Protein AF-A0A430Q9W1-F1 (afdb_monomer)

Radius of gyration: 36.12 Å; Cα contacts (8 Å, |Δi|>4): 38; chains: 1; bounding box: 65×39×120 Å

Solvent-accessible surface area (backbone atoms only — not comparable to full-atom values): 12000 Å² total; per-residue (Å²): 127,68,66,69,58,54,53,60,60,56,73,76,51,76,49,74,66,54,52,52,50,52,50,49,53,51,47,56,70,68,53,70,82,87,83,67,87,88,60,50,78,67,53,50,52,52,50,52,49,54,52,48,58,49,49,56,49,52,52,52,52,50,51,56,50,49,54,51,51,52,51,52,52,48,55,51,50,51,52,53,50,52,51,51,53,52,52,56,73,75,43,91,62,78,83,67,92,62,80,57,74,61,63,50,68,72,64,83,50,81,72,82,78,74,88,67,60,90,64,74,80,54,78,76,87,63,52,74,73,66,55,49,48,69,75,51,54,97,83,52,73,90,71,78,79,75,77,75,66,64,62,44,76,45,81,51,99,93,45,80,43,79,62,55,72,55,74,86,79,81,81,81,82,78,82,78,83,80,81,83,76,87,80,133

pLDDT: mean 72.4, std 17.3, range [33.66, 97.06]

Secondary structure (DSSP, 8-state):
--HHHHHHHHSSS--HHHHHHHHHHHHHHHS-----TT--HHHHHHHHHHHHHHHHHHHHHHHHHHHHHHHHHHHHHHHHHHHHHHHHHH----------TTHHHHS-SPPPP--S-TTTTS---S-HHHHHHHTSSTT------PPPPSEEEEEETTEEEEEEE-------PPPPPPPPPPP-

Structure (mmCIF, N/CA/C/O backbone):
data_AF-A0A430Q9W1-F1
#
_entry.id   AF-A0A430Q9W1-F1
#
loop_
_atom_site.group_PDB
_atom_site.id
_atom_site.type_symbol
_atom_site.label_atom_id
_atom_site.label_alt_id
_atom_site.label_comp_id
_atom_site.label_asym_id
_atom_site.label_entity_id
_atom_site.label_seq_id
_atom_site.pdbx_PDB_ins_code
_atom_site.Cartn_x
_atom_site.Cartn_y
_atom_site.Cartn_z
_atom_site.occupancy
_atom_site.B_iso_or_equiv
_atom_site.auth_seq_id
_atom_site.auth_comp_id
_atom_site.auth_asym_id
_atom_site.auth_atom_id
_atom_site.pdbx_PDB_model_num
ATOM 1 N N . ALA A 1 1 ? 31.257 -24.269 -5.260 1.00 48.56 1 ALA A N 1
ATOM 2 C CA . ALA A 1 1 ? 31.151 -22.846 -5.663 1.00 48.56 1 ALA A CA 1
ATOM 3 C C . ALA A 1 1 ? 29.761 -22.463 -6.185 1.00 48.56 1 ALA A C 1
ATOM 5 O O . ALA A 1 1 ? 29.507 -21.277 -6.320 1.00 48.56 1 ALA A O 1
ATOM 6 N N . GLN A 1 2 ? 28.869 -23.423 -6.470 1.00 43.56 2 GLN A N 1
ATOM 7 C CA . GLN A 1 2 ? 27.487 -23.137 -6.884 1.00 43.56 2 GLN A CA 1
ATOM 8 C C . GLN A 1 2 ? 26.527 -22.976 -5.686 1.00 43.56 2 GLN A C 1
ATOM 10 O O . GLN A 1 2 ? 25.627 -22.152 -5.756 1.00 43.56 2 GLN A O 1
ATOM 15 N N . GLU A 1 3 ? 26.787 -23.640 -4.552 1.00 45.97 3 GLU A N 1
ATOM 16 C CA . GLU A 1 3 ? 25.955 -23.537 -3.332 1.00 45.97 3 GLU A CA 1
ATOM 17 C C . GLU A 1 3 ? 25.957 -22.127 -2.704 1.00 45.97 3 GLU A C 1
ATOM 19 O O . GLU A 1 3 ? 24.922 -21.631 -2.280 1.00 45.97 3 GLU A O 1
ATOM 24 N N . THR A 1 4 ? 27.079 -21.403 -2.760 1.00 46.91 4 THR A N 1
ATOM 25 C CA . THR A 1 4 ? 27.198 -20.052 -2.174 1.00 46.91 4 THR A CA 1
ATOM 26 C C . THR A 1 4 ? 26.451 -18.958 -2.945 1.00 46.91 4 THR A C 1
ATOM 28 O O . THR A 1 4 ? 26.306 -17.842 -2.452 1.00 46.91 4 THR A O 1
ATOM 31 N N . GLU A 1 5 ? 26.047 -19.224 -4.192 1.00 50.19 5 GLU A N 1
ATOM 32 C CA . GLU A 1 5 ? 25.337 -18.255 -5.039 1.00 50.19 5 GLU A CA 1
ATOM 33 C C . GLU A 1 5 ? 23.810 -18.429 -4.962 1.00 50.19 5 GLU A C 1
ATOM 35 O O . GLU A 1 5 ? 23.075 -17.454 -5.135 1.00 50.19 5 GLU A O 1
ATOM 40 N N . GLU A 1 6 ? 23.338 -19.644 -4.657 1.00 49.53 6 GLU A N 1
ATOM 41 C CA . GLU A 1 6 ? 21.932 -19.927 -4.345 1.00 49.53 6 GLU A CA 1
ATOM 42 C C . GLU A 1 6 ? 21.565 -19.431 -2.940 1.00 49.53 6 GLU A C 1
ATOM 44 O O . GLU A 1 6 ? 20.592 -18.688 -2.813 1.00 49.53 6 GLU A O 1
ATOM 49 N N . GLU A 1 7 ? 22.410 -19.669 -1.928 1.00 48.00 7 GLU A N 1
ATOM 50 C CA . GLU A 1 7 ? 22.219 -19.119 -0.572 1.00 48.00 7 GLU A CA 1
ATOM 51 C C . GLU A 1 7 ? 22.129 -17.581 -0.582 1.00 48.00 7 GLU A C 1
ATOM 53 O O . GLU A 1 7 ? 21.271 -16.983 0.066 1.00 48.00 7 GLU A O 1
ATOM 58 N N . LYS A 1 8 ? 22.933 -16.914 -1.422 1.00 47.78 8 LYS A N 1
ATOM 59 C CA . LYS A 1 8 ? 22.911 -15.447 -1.566 1.00 47.78 8 LYS A CA 1
ATOM 60 C C . LYS A 1 8 ? 21.649 -14.891 -2.228 1.00 47.78 8 LYS A C 1
ATOM 62 O O . LYS A 1 8 ? 21.356 -13.705 -2.074 1.00 47.78 8 LYS A O 1
ATOM 67 N N . LYS A 1 9 ? 20.926 -15.702 -3.008 1.00 48.84 9 LYS A N 1
ATOM 68 C CA . LYS A 1 9 ? 19.632 -15.314 -3.595 1.00 48.84 9 LYS A CA 1
ATOM 69 C C . LYS A 1 9 ? 18.483 -15.543 -2.619 1.00 48.84 9 LYS A C 1
ATOM 71 O O . LYS A 1 9 ? 17.517 -14.786 -2.664 1.00 48.84 9 LYS A O 1
ATOM 76 N N . GLU A 1 10 ? 18.605 -16.524 -1.733 1.00 47.75 10 GLU A N 1
ATOM 77 C CA . GLU A 1 10 ? 17.609 -16.809 -0.697 1.00 47.75 10 GLU A CA 1
ATOM 78 C C . GLU A 1 10 ? 17.694 -15.840 0.496 1.00 47.75 10 GLU A C 1
ATOM 80 O O . GLU A 1 10 ? 16.663 -15.493 1.070 1.00 47.75 10 GLU A O 1
ATOM 85 N N . GLU A 1 11 ? 18.877 -15.301 0.813 1.00 47.50 11 GLU A N 1
ATOM 86 C CA . GLU A 1 11 ? 19.069 -14.356 1.931 1.00 47.50 11 GLU A CA 1
ATOM 87 C C . GLU A 1 11 ? 18.372 -12.988 1.764 1.00 47.50 11 GLU A C 1
ATOM 89 O O . GLU A 1 11 ? 18.130 -12.296 2.755 1.00 47.50 11 GLU A O 1
ATOM 94 N N . VAL A 1 12 ? 18.037 -12.557 0.541 1.00 56.03 12 VAL A N 1
ATOM 95 C CA . VAL A 1 12 ? 17.602 -11.162 0.287 1.00 56.03 12 VAL A CA 1
ATOM 96 C C . VAL A 1 12 ? 16.083 -11.010 0.155 1.00 56.03 12 VAL A C 1
ATOM 98 O O . VAL A 1 12 ? 15.546 -9.910 0.297 1.00 56.03 12 VAL A O 1
ATOM 101 N N . THR A 1 13 ? 15.347 -12.100 -0.041 1.00 57.22 13 THR A N 1
ATOM 102 C CA . THR A 1 13 ? 13.885 -12.063 -0.112 1.00 57.22 13 THR A CA 1
ATOM 103 C C . THR A 1 13 ? 13.315 -13.013 0.916 1.00 57.22 13 THR A C 1
ATOM 105 O O . THR A 1 13 ? 13.146 -14.198 0.634 1.00 57.22 13 THR A O 1
ATOM 108 N N . LYS A 1 14 ? 12.981 -12.484 2.101 1.00 66.44 14 LYS A N 1
ATOM 109 C CA . LYS A 1 14 ? 12.111 -13.189 3.049 1.00 66.44 14 LYS A CA 1
ATOM 110 C C . LYS A 1 14 ? 10.960 -13.813 2.265 1.00 66.44 14 LYS A C 1
ATOM 112 O O . LYS A 1 14 ? 10.298 -13.114 1.488 1.00 66.44 14 LYS A O 1
ATOM 117 N N . SER A 1 15 ? 10.756 -15.119 2.426 1.00 78.81 15 SER A N 1
ATOM 118 C CA . SER A 1 15 ? 9.691 -15.826 1.714 1.00 78.81 15 SER A CA 1
ATOM 119 C C . SER A 1 15 ? 8.354 -15.134 1.987 1.00 78.81 15 SER A C 1
ATOM 121 O O . SER A 1 15 ? 8.137 -14.585 3.070 1.00 78.81 15 SER A O 1
ATOM 123 N N . LYS A 1 16 ? 7.434 -15.159 1.018 1.00 79.00 16 LYS A N 1
ATOM 124 C CA . LYS A 1 16 ? 6.094 -14.567 1.170 1.00 79.00 16 LYS A CA 1
ATOM 125 C C . LYS A 1 16 ? 5.414 -15.040 2.462 1.00 79.00 16 LYS A C 1
ATOM 127 O O . LYS A 1 16 ? 4.781 -14.248 3.152 1.00 79.00 16 LYS A O 1
ATOM 132 N N . GLU A 1 17 ? 5.611 -16.306 2.811 1.00 81.25 17 GLU A N 1
ATOM 133 C CA . GLU A 1 17 ? 5.087 -16.908 4.035 1.00 81.25 17 GLU A CA 1
ATOM 134 C C . GLU A 1 17 ? 5.731 -16.330 5.306 1.00 81.25 17 GLU A C 1
ATOM 136 O O . GLU A 1 17 ? 5.035 -16.055 6.279 1.00 81.25 17 GLU A O 1
ATOM 141 N N . GLN A 1 18 ? 7.037 -16.045 5.280 1.00 84.69 18 GLN A N 1
ATOM 142 C CA . GLN A 1 18 ? 7.741 -15.398 6.392 1.00 84.69 18 GLN A CA 1
ATOM 143 C C . GLN A 1 18 ? 7.265 -13.954 6.587 1.00 84.69 18 GLN A C 1
ATOM 145 O O . GLN A 1 18 ? 7.025 -13.538 7.716 1.00 84.69 18 GLN A O 1
ATOM 150 N N . LEU A 1 19 ? 7.054 -13.201 5.501 1.00 84.06 19 LEU A N 1
ATOM 151 C CA . LEU A 1 19 ? 6.511 -11.838 5.572 1.00 84.06 19 LEU A CA 1
ATOM 152 C C . LEU A 1 19 ? 5.075 -11.813 6.113 1.00 84.06 19 LEU A C 1
ATOM 154 O O . LEU A 1 19 ? 4.721 -10.931 6.896 1.00 84.06 19 LEU A O 1
ATOM 158 N N . GLU A 1 20 ? 4.236 -12.773 5.718 1.00 85.50 20 GLU A N 1
ATOM 159 C CA . GLU A 1 20 ? 2.878 -12.904 6.255 1.00 85.50 20 GLU A CA 1
ATOM 160 C C . GLU A 1 20 ? 2.882 -13.305 7.735 1.00 85.50 20 GLU A C 1
ATOM 162 O O . GLU A 1 20 ? 2.090 -12.763 8.510 1.00 85.50 20 GLU A O 1
ATOM 167 N N . ALA A 1 21 ? 3.787 -14.198 8.144 1.00 86.81 21 ALA A N 1
ATOM 168 C CA . ALA A 1 21 ? 3.961 -14.583 9.541 1.00 86.81 21 ALA A CA 1
ATOM 169 C C . ALA A 1 21 ? 4.444 -13.405 10.402 1.00 86.81 21 ALA A C 1
ATOM 171 O O . ALA A 1 21 ? 3.847 -13.125 11.441 1.00 86.81 21 ALA A O 1
ATOM 172 N N . GLU A 1 22 ? 5.448 -12.652 9.943 1.00 87.50 22 GLU A N 1
ATOM 173 C CA . GLU A 1 22 ? 5.916 -11.430 10.608 1.00 87.50 22 GLU A CA 1
ATOM 174 C C . GLU A 1 22 ? 4.792 -10.393 10.720 1.00 87.50 22 GLU A C 1
ATOM 176 O O . GLU A 1 22 ? 4.577 -9.820 11.788 1.00 87.50 22 GLU A O 1
ATOM 181 N N . LYS A 1 23 ? 4.013 -10.190 9.648 1.00 90.12 23 LYS A N 1
ATOM 182 C CA . LYS A 1 23 ? 2.855 -9.287 9.670 1.00 90.12 23 LYS A CA 1
ATOM 183 C C . LYS A 1 23 ? 1.821 -9.725 10.706 1.00 90.12 23 LYS A C 1
ATOM 185 O O . LYS A 1 23 ? 1.321 -8.877 11.441 1.00 90.12 23 LYS A 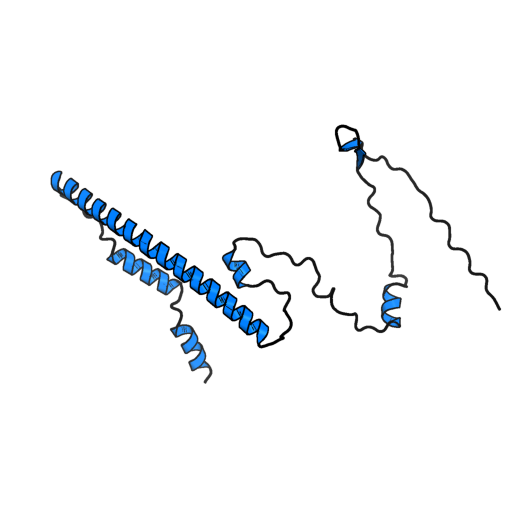O 1
ATOM 190 N N . ARG A 1 24 ? 1.488 -11.019 10.775 1.00 89.44 24 ARG A N 1
ATOM 191 C CA . ARG A 1 24 ? 0.542 -11.553 11.770 1.00 89.44 24 ARG A CA 1
ATOM 192 C C . ARG A 1 24 ? 1.056 -11.349 13.192 1.00 89.44 24 ARG A C 1
ATOM 194 O O . ARG A 1 24 ? 0.306 -10.830 14.008 1.00 89.44 24 ARG A O 1
ATOM 201 N N . ALA A 1 25 ? 2.329 -11.644 13.451 1.00 90.56 25 ALA A N 1
ATOM 202 C CA . ALA A 1 25 ? 2.944 -11.440 14.761 1.00 90.56 25 ALA A CA 1
ATOM 203 C C . ALA A 1 25 ? 2.933 -9.960 15.192 1.00 90.56 25 ALA A C 1
ATOM 205 O O . ALA A 1 25 ? 2.579 -9.641 16.324 1.00 90.56 25 ALA A O 1
ATOM 206 N N . ILE A 1 26 ? 3.247 -9.034 14.278 1.00 90.12 26 ILE A N 1
ATOM 207 C CA . ILE A 1 26 ? 3.202 -7.588 14.558 1.00 90.12 26 ILE A CA 1
ATOM 208 C C . ILE A 1 26 ? 1.768 -7.123 14.837 1.00 90.12 26 ILE A C 1
ATOM 210 O O . ILE A 1 26 ? 1.544 -6.298 15.725 1.00 90.12 26 ILE A O 1
ATOM 214 N N . LEU A 1 27 ? 0.792 -7.623 14.075 1.00 89.81 27 LEU A N 1
ATOM 215 C CA . LEU A 1 27 ? -0.616 -7.290 14.286 1.00 89.81 27 LEU A CA 1
ATOM 216 C C . LEU A 1 27 ? -1.117 -7.819 15.626 1.00 89.81 27 LEU A C 1
ATOM 218 O O . LEU A 1 27 ? -1.784 -7.080 16.336 1.00 89.81 27 LEU A O 1
ATOM 222 N N . GLU A 1 28 ? -0.757 -9.041 15.999 1.00 89.62 28 GLU A N 1
ATOM 223 C CA . GLU A 1 28 ? -1.109 -9.627 17.293 1.00 89.62 28 GLU A CA 1
ATOM 224 C C . GLU A 1 28 ? -0.474 -8.858 18.460 1.00 89.62 28 GLU A C 1
ATOM 226 O O . GLU A 1 28 ? -1.131 -8.600 19.465 1.00 89.62 28 GLU A O 1
ATOM 231 N N . GLN A 1 29 ? 0.766 -8.385 18.301 1.00 88.44 29 GLN A N 1
ATOM 232 C CA . GLN A 1 29 ? 1.414 -7.526 19.294 1.00 88.44 29 GLN A CA 1
ATOM 233 C C . GLN A 1 29 ? 0.729 -6.154 19.424 1.00 88.44 29 GLN A C 1
ATOM 235 O O . GLN A 1 29 ? 0.659 -5.596 20.519 1.00 88.44 29 GLN A O 1
ATOM 240 N N . ARG A 1 30 ? 0.259 -5.574 18.312 1.00 87.81 30 ARG A N 1
ATOM 241 C CA . ARG A 1 30 ? -0.378 -4.246 18.300 1.00 87.81 30 ARG A CA 1
ATOM 242 C C . ARG A 1 30 ? -1.848 -4.279 18.713 1.00 87.81 30 ARG A C 1
ATOM 244 O O . ARG A 1 30 ? -2.322 -3.327 19.329 1.00 87.81 30 ARG A O 1
ATOM 251 N N . ILE A 1 31 ? -2.572 -5.333 18.354 1.00 87.12 31 ILE A N 1
ATOM 252 C CA . ILE A 1 31 ? -3.995 -5.497 18.648 1.00 87.12 31 ILE A CA 1
ATOM 253 C C . ILE A 1 31 ? -4.106 -6.210 19.989 1.00 87.12 31 ILE A C 1
ATOM 255 O O . ILE A 1 31 ? -4.137 -7.435 20.072 1.00 87.12 31 ILE A O 1
ATOM 259 N N . GLN A 1 32 ? -4.173 -5.425 21.060 1.00 83.00 32 GLN A N 1
ATOM 260 C CA . GLN A 1 32 ? -4.377 -5.988 22.384 1.00 83.00 32 GLN A CA 1
ATOM 261 C C . GLN A 1 32 ? -5.772 -6.642 22.468 1.00 83.00 32 GLN A C 1
ATOM 263 O O . GLN A 1 32 ? -6.764 -5.996 22.112 1.00 83.00 32 GLN A O 1
ATOM 268 N N . PRO A 1 33 ? -5.885 -7.896 22.949 1.00 86.12 33 PRO A N 1
ATOM 269 C CA . PRO A 1 33 ? -7.175 -8.561 23.090 1.00 86.12 33 PRO A CA 1
ATOM 270 C C . PRO A 1 33 ? -8.066 -7.794 24.071 1.00 86.12 33 PRO A C 1
ATOM 272 O O . PRO A 1 33 ? -7.646 -7.406 25.166 1.00 86.12 33 PRO A O 1
ATOM 275 N N . LEU A 1 34 ? -9.314 -7.563 23.668 1.00 85.06 34 LEU A N 1
ATOM 276 C CA . LEU A 1 34 ? -10.253 -6.750 24.428 1.00 85.06 34 LEU A CA 1
ATOM 277 C C . LEU A 1 34 ? -10.855 -7.558 25.589 1.00 85.06 34 LEU A C 1
ATOM 279 O O . LEU A 1 34 ? -11.725 -8.400 25.383 1.00 85.06 34 LEU A O 1
ATOM 283 N N . ASN A 1 35 ? -10.430 -7.264 26.818 1.00 83.06 35 ASN A N 1
ATOM 284 C CA . ASN A 1 35 ? -11.014 -7.835 28.034 1.00 83.06 35 ASN A CA 1
ATOM 285 C C . ASN A 1 35 ? -11.991 -6.842 28.678 1.00 83.06 35 ASN A C 1
ATOM 287 O O . ASN A 1 35 ? -11.569 -5.821 29.214 1.00 83.06 35 ASN A O 1
ATOM 291 N N . ILE A 1 36 ? -13.290 -7.153 28.634 1.00 86.44 36 ILE A N 1
ATOM 292 C CA . ILE A 1 36 ? -14.379 -6.330 29.206 1.00 86.44 36 ILE A CA 1
ATOM 293 C C . ILE A 1 36 ? -15.055 -6.962 30.432 1.00 86.44 36 ILE A C 1
ATOM 295 O O . ILE A 1 36 ? -16.010 -6.402 30.972 1.00 86.44 36 ILE A O 1
ATOM 299 N N . SER A 1 37 ? -14.607 -8.140 30.876 1.00 86.44 37 SER A N 1
ATOM 300 C CA . SER A 1 37 ? -15.243 -8.846 31.993 1.00 86.44 37 SER A CA 1
ATOM 301 C C . SER A 1 37 ? -15.096 -8.053 33.295 1.00 86.44 37 SER A C 1
ATOM 303 O O . SER A 1 37 ? -13.978 -7.793 33.736 1.00 86.44 37 SER A O 1
ATOM 305 N N . GLY A 1 38 ? -16.220 -7.697 33.919 1.00 86.00 38 GLY A N 1
ATOM 306 C CA . GLY A 1 38 ? -16.247 -6.981 35.200 1.00 86.00 38 GLY A CA 1
ATOM 307 C C . GLY A 1 38 ? -16.141 -5.455 35.101 1.00 86.00 38 GLY A C 1
ATOM 308 O O . GLY A 1 38 ? -15.938 -4.808 36.124 1.00 86.00 38 GLY A O 1
ATOM 309 N N . PHE A 1 39 ? -16.270 -4.869 33.904 1.00 91.50 39 PHE A N 1
ATOM 310 C CA . PHE A 1 39 ? -16.229 -3.412 33.747 1.00 91.50 39 PHE A CA 1
ATOM 311 C C . PHE A 1 39 ? -17.538 -2.759 34.208 1.00 91.50 39 PHE A C 1
ATOM 313 O O . PHE A 1 39 ? -18.630 -3.177 33.824 1.00 91.50 39 PHE A O 1
ATOM 320 N N . ASN A 1 40 ? -17.422 -1.670 34.968 1.00 91.94 40 ASN A N 1
ATOM 321 C CA . ASN A 1 40 ? -18.550 -0.799 35.309 1.00 91.94 40 ASN A CA 1
ATOM 322 C C . ASN A 1 40 ? -18.897 0.149 34.144 1.00 91.94 40 ASN A C 1
ATOM 324 O O . ASN A 1 40 ? -18.062 0.418 33.279 1.00 91.94 40 ASN A O 1
ATOM 328 N N . ALA A 1 41 ? -20.110 0.718 34.133 1.00 92.38 41 ALA A N 1
ATOM 329 C CA . ALA A 1 41 ? -20.605 1.556 33.030 1.00 92.38 41 ALA A CA 1
ATOM 330 C C . ALA A 1 41 ? -19.666 2.723 32.652 1.00 92.38 41 ALA A C 1
ATOM 332 O O . ALA A 1 41 ? -19.480 3.013 31.470 1.00 92.38 41 ALA A O 1
ATOM 333 N N . ASP A 1 42 ? -19.029 3.366 33.632 1.00 93.62 42 ASP A N 1
ATOM 334 C CA . ASP A 1 42 ? -18.082 4.458 33.372 1.00 93.62 42 ASP A CA 1
ATOM 335 C C . ASP A 1 42 ? -16.735 3.958 32.829 1.00 93.62 42 ASP A C 1
ATOM 337 O O . ASP A 1 42 ? -16.128 4.605 31.976 1.00 93.62 42 ASP A O 1
ATOM 341 N N . GLN A 1 43 ? -16.295 2.765 33.241 1.00 91.56 43 GLN A N 1
ATOM 342 C CA . GLN A 1 43 ? -15.089 2.126 32.704 1.00 91.56 43 GLN A CA 1
ATOM 343 C C . GLN A 1 43 ? -15.287 1.714 31.241 1.00 91.56 43 GLN A C 1
ATOM 345 O O . GLN A 1 43 ? -14.396 1.927 30.421 1.00 91.56 43 GLN A O 1
ATOM 350 N N . LEU A 1 44 ? -16.476 1.210 30.890 1.00 92.31 44 LEU A N 1
ATOM 351 C CA . LEU A 1 44 ? -16.861 0.930 29.503 1.00 92.31 44 LEU A CA 1
ATOM 352 C C . LEU A 1 44 ? -16.825 2.195 28.634 1.00 92.31 44 LEU A C 1
ATOM 354 O O . LEU A 1 44 ? -16.254 2.173 27.545 1.00 92.31 44 LEU A O 1
ATOM 358 N N . LYS A 1 45 ? -17.365 3.318 29.126 1.00 94.44 45 LYS A N 1
ATOM 359 C CA . LYS A 1 45 ? -17.318 4.605 28.407 1.00 94.44 45 LYS A CA 1
ATOM 360 C C . LYS A 1 45 ? -15.889 5.107 28.211 1.00 94.44 45 LYS A C 1
ATOM 362 O O . LYS A 1 45 ? -15.560 5.587 27.129 1.00 94.44 45 LYS A O 1
ATOM 367 N N . ASN A 1 46 ? -15.042 4.993 29.231 1.00 94.06 46 ASN A N 1
ATOM 368 C CA . ASN A 1 46 ? -13.642 5.402 29.130 1.0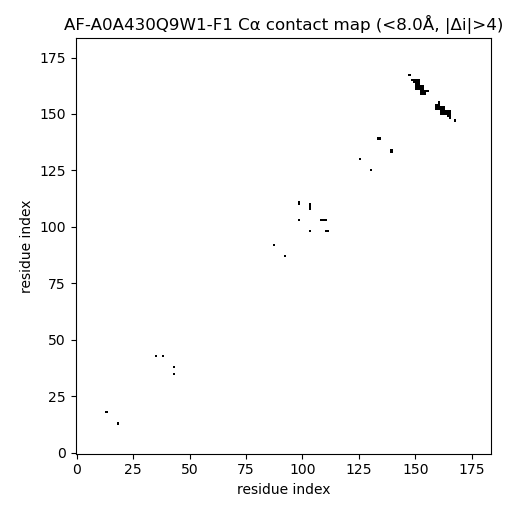0 94.06 46 ASN A CA 1
ATOM 369 C C . ASN A 1 46 ? -12.870 4.518 28.144 1.00 94.06 46 ASN A C 1
ATOM 371 O O . ASN A 1 46 ? -12.132 5.047 27.316 1.00 94.06 46 ASN A O 1
ATOM 375 N N . LYS A 1 47 ? -13.100 3.197 28.158 1.00 91.69 47 LYS A N 1
ATOM 376 C CA . LYS A 1 47 ? -12.449 2.286 27.210 1.00 91.69 47 LYS A CA 1
ATOM 377 C C . LYS A 1 47 ? -12.901 2.526 25.770 1.00 91.69 47 LYS A C 1
ATOM 379 O O . LYS A 1 47 ? -12.079 2.490 24.862 1.00 91.69 47 LYS A O 1
ATOM 384 N N . ALA A 1 48 ? -14.182 2.826 25.559 1.00 93.31 48 ALA A N 1
ATOM 385 C CA . ALA A 1 48 ? -14.700 3.190 24.243 1.00 93.31 48 ALA A CA 1
ATOM 386 C C . ALA A 1 48 ? -14.043 4.467 23.692 1.00 93.31 48 ALA A C 1
ATOM 388 O O . ALA A 1 48 ? -13.668 4.498 22.523 1.00 93.31 48 ALA A O 1
ATOM 389 N N . LYS A 1 49 ? -13.851 5.493 24.535 1.00 95.69 49 LYS A N 1
ATOM 390 C CA . LYS A 1 49 ? -13.137 6.721 24.148 1.00 95.69 49 LYS A CA 1
ATOM 391 C C . LYS A 1 49 ? -11.678 6.444 23.786 1.00 95.69 49 LYS A C 1
ATOM 393 O O . LYS A 1 49 ? -11.229 6.875 22.736 1.00 95.69 49 LYS A O 1
ATOM 398 N N . GLU A 1 50 ? -10.974 5.659 24.600 1.00 93.12 50 GLU A N 1
ATOM 399 C CA . GLU A 1 50 ? -9.580 5.282 24.332 1.00 93.12 50 GLU A CA 1
ATOM 400 C C . GLU A 1 50 ? -9.425 4.551 22.987 1.00 93.12 50 GLU A C 1
ATOM 402 O O . GLU A 1 50 ? -8.527 4.863 22.205 1.00 93.12 50 GLU A O 1
ATOM 407 N N . LEU A 1 51 ? -10.317 3.595 22.697 1.00 92.62 51 LEU A N 1
ATOM 408 C CA . LEU A 1 51 ? -10.321 2.876 21.421 1.00 92.62 51 LEU A CA 1
ATOM 409 C C . LEU A 1 51 ? -10.636 3.806 20.248 1.00 92.62 51 LEU A C 1
ATOM 411 O O . LEU A 1 51 ? -10.006 3.694 19.200 1.00 92.62 51 LEU A O 1
ATOM 415 N N . HIS A 1 52 ? -11.573 4.735 20.425 1.00 95.38 52 HIS A N 1
ATOM 416 C CA . HIS A 1 52 ? -11.899 5.729 19.409 1.00 95.38 52 HIS A CA 1
ATOM 417 C C . HIS A 1 52 ? -10.697 6.631 19.093 1.00 95.38 52 HIS A C 1
ATOM 419 O O . HIS A 1 52 ? -10.315 6.755 17.931 1.00 95.38 52 HIS A O 1
ATOM 425 N N . ASP A 1 53 ? -10.034 7.172 20.117 1.00 95.75 53 ASP A N 1
ATOM 426 C CA . ASP A 1 53 ? -8.844 8.013 19.952 1.00 95.75 53 ASP A CA 1
ATOM 427 C C . ASP A 1 53 ? -7.674 7.239 19.321 1.00 95.75 53 ASP A C 1
ATOM 429 O O . ASP A 1 53 ? -6.852 7.804 18.595 1.00 95.75 53 ASP A O 1
ATOM 433 N N . LEU A 1 54 ? -7.563 5.935 19.595 1.00 93.25 54 LEU A N 1
ATOM 434 C CA . LEU A 1 54 ? -6.586 5.065 18.944 1.00 93.25 54 LEU A CA 1
ATOM 435 C C . LEU A 1 54 ? -6.902 4.871 17.455 1.00 93.25 54 LEU A C 1
ATOM 437 O O . LEU A 1 54 ? -5.995 5.000 16.636 1.00 93.25 54 LEU A O 1
ATOM 441 N N . ILE A 1 55 ? -8.160 4.592 17.105 1.00 94.19 55 ILE A N 1
ATOM 442 C CA . ILE A 1 55 ? -8.595 4.417 15.711 1.00 94.19 55 ILE A CA 1
ATOM 443 C C . ILE A 1 55 ? -8.331 5.693 14.909 1.00 94.19 55 ILE A C 1
ATOM 445 O O . ILE A 1 55 ? -7.686 5.620 13.868 1.00 94.19 55 ILE A O 1
ATOM 449 N N . CYS A 1 56 ? -8.726 6.858 15.429 1.00 96.62 56 CYS A N 1
ATOM 450 C CA . CYS A 1 56 ? -8.510 8.141 14.759 1.00 96.62 56 CYS A CA 1
ATOM 451 C C . CYS A 1 56 ? -7.023 8.414 14.476 1.00 96.62 56 CYS A C 1
ATOM 453 O O . CYS A 1 56 ? -6.673 8.905 13.404 1.00 96.62 56 CYS A O 1
ATOM 455 N N . ARG A 1 57 ? -6.126 8.064 15.411 1.00 95.56 57 ARG A N 1
ATOM 456 C CA . ARG A 1 57 ? -4.674 8.180 15.193 1.00 95.56 57 ARG A CA 1
ATOM 457 C C . ARG A 1 57 ? -4.173 7.219 14.116 1.00 95.56 57 ARG A C 1
ATOM 459 O O . ARG A 1 57 ? -3.461 7.647 13.215 1.00 95.56 57 ARG A O 1
ATOM 466 N N . LEU A 1 58 ? -4.567 5.946 14.190 1.00 94.81 58 LEU A N 1
ATOM 467 C CA . LEU A 1 58 ? -4.162 4.932 13.211 1.00 94.81 58 LEU A CA 1
ATOM 468 C C . LEU A 1 58 ? -4.651 5.262 11.798 1.00 94.81 58 LEU A C 1
ATOM 470 O O . LEU A 1 58 ? -3.957 4.976 10.828 1.00 94.81 58 LEU A O 1
ATOM 474 N N . GLU A 1 59 ? -5.823 5.873 11.669 1.00 96.00 59 GLU A N 1
ATOM 475 C CA . GLU A 1 59 ? -6.363 6.297 10.380 1.00 96.00 59 GLU A CA 1
ATOM 476 C C . GLU A 1 59 ? -5.532 7.425 9.751 1.00 96.00 59 GLU A C 1
ATOM 478 O O . GLU A 1 59 ? -5.220 7.370 8.559 1.00 96.00 59 GLU A O 1
ATOM 483 N N . GLY A 1 60 ? -5.068 8.381 10.564 1.00 96.50 60 GLY A N 1
ATOM 484 C CA . GLY A 1 60 ? -4.085 9.380 10.136 1.00 96.50 60 GLY A CA 1
ATOM 485 C C . GLY A 1 60 ? -2.766 8.747 9.682 1.00 96.50 60 GLY A C 1
ATOM 486 O O . GLY A 1 60 ? -2.274 9.048 8.594 1.00 96.50 60 GLY A O 1
ATOM 487 N N . ASP A 1 61 ? -2.236 7.800 10.462 1.00 95.94 61 ASP A N 1
ATOM 488 C CA . ASP A 1 61 ? -1.002 7.085 10.112 1.00 95.94 61 ASP A CA 1
ATOM 489 C C . ASP A 1 61 ? -1.138 6.321 8.781 1.00 95.94 61 ASP A C 1
ATOM 491 O O . ASP A 1 61 ? -0.213 6.309 7.965 1.00 95.94 61 ASP A O 1
ATOM 495 N N . ILE A 1 62 ? -2.293 5.691 8.531 1.00 96.12 62 ILE A N 1
ATOM 496 C CA . ILE A 1 62 ? -2.576 4.986 7.272 1.00 96.12 62 ILE A CA 1
ATOM 497 C C . ILE A 1 62 ? -2.545 5.958 6.094 1.00 96.12 62 ILE A C 1
ATOM 499 O O . ILE A 1 62 ? -1.952 5.632 5.062 1.00 96.12 62 ILE A O 1
ATOM 503 N N . TYR A 1 63 ? -3.152 7.137 6.237 1.00 97.06 63 TYR A N 1
ATOM 504 C CA . TYR A 1 63 ? -3.150 8.151 5.187 1.00 97.06 63 TYR A CA 1
ATOM 505 C C . TYR A 1 63 ? -1.720 8.581 4.829 1.00 97.06 63 TYR A C 1
ATOM 507 O O . TYR A 1 63 ? -1.324 8.509 3.661 1.00 97.06 63 TYR A O 1
ATOM 515 N N . ASP A 1 64 ? -0.912 8.937 5.828 1.00 95.62 64 ASP A N 1
ATOM 516 C CA . ASP A 1 64 ? 0.466 9.387 5.618 1.00 95.62 64 ASP A CA 1
ATOM 517 C C . ASP A 1 64 ? 1.347 8.294 4.998 1.00 95.62 64 ASP A C 1
ATOM 519 O O . ASP A 1 64 ? 2.133 8.554 4.079 1.00 95.62 64 ASP A O 1
ATOM 523 N N . LEU A 1 65 ? 1.214 7.052 5.471 1.00 96.50 65 LEU A N 1
ATOM 524 C CA . LEU A 1 65 ? 1.957 5.916 4.930 1.00 96.50 65 LEU A CA 1
ATOM 525 C C . LEU A 1 65 ? 1.523 5.580 3.501 1.00 96.50 65 LEU A C 1
ATOM 527 O O . LEU A 1 65 ? 2.379 5.312 2.658 1.00 96.50 65 LEU A O 1
ATOM 531 N N . SER A 1 66 ? 0.224 5.636 3.203 1.00 94.62 66 SER A N 1
ATOM 532 C CA . SER A 1 66 ? -0.307 5.392 1.860 1.00 94.62 66 SER A CA 1
ATOM 533 C C . SER A 1 66 ? 0.179 6.442 0.857 1.00 94.62 66 SER A C 1
ATOM 535 O O . SER A 1 66 ? 0.629 6.093 -0.239 1.00 94.62 66 SER A O 1
ATOM 537 N N . GLN A 1 67 ? 0.193 7.719 1.251 1.00 96.56 67 GLN A N 1
ATOM 538 C CA . GLN A 1 67 ? 0.736 8.803 0.429 1.00 96.56 67 GLN A CA 1
ATOM 539 C C . GLN A 1 67 ? 2.228 8.603 0.141 1.00 96.56 67 GLN A C 1
ATOM 541 O O . GLN A 1 67 ? 2.667 8.686 -1.010 1.00 96.56 67 GLN A O 1
ATOM 546 N N . ARG A 1 68 ? 3.022 8.267 1.168 1.00 96.88 68 ARG A N 1
ATOM 547 C CA . ARG A 1 68 ? 4.454 7.965 1.001 1.00 96.88 68 ARG A CA 1
ATOM 548 C C . ARG A 1 68 ? 4.683 6.765 0.089 1.00 96.88 68 ARG A C 1
ATOM 550 O O . ARG A 1 68 ? 5.531 6.840 -0.796 1.00 96.88 68 ARG A O 1
ATOM 557 N N . PHE A 1 69 ? 3.922 5.691 0.278 1.00 94.38 69 PHE A N 1
ATOM 558 C CA . PHE A 1 69 ? 4.006 4.491 -0.550 1.00 94.38 69 PHE A CA 1
ATOM 559 C C . PHE A 1 69 ? 3.672 4.787 -2.015 1.00 94.38 69 PHE A C 1
ATOM 561 O O . PHE A 1 69 ? 4.380 4.335 -2.913 1.00 94.38 69 PHE A O 1
ATOM 568 N N . THR A 1 70 ? 2.634 5.588 -2.261 1.00 94.25 70 THR A N 1
ATOM 569 C CA . THR A 1 70 ? 2.231 5.998 -3.612 1.00 94.25 70 THR A CA 1
ATOM 570 C C . THR A 1 70 ? 3.337 6.800 -4.291 1.00 94.25 70 THR A C 1
ATOM 572 O O . THR A 1 70 ? 3.719 6.491 -5.418 1.00 94.25 70 THR A O 1
ATOM 575 N N . ARG A 1 71 ? 3.922 7.774 -3.583 1.00 94.44 71 ARG A N 1
ATOM 576 C CA . ARG A 1 71 ? 5.046 8.567 -4.093 1.00 94.44 71 ARG A CA 1
ATOM 577 C C . ARG A 1 71 ? 6.269 7.704 -4.409 1.00 94.44 71 ARG A C 1
ATOM 579 O O . ARG A 1 71 ? 6.810 7.797 -5.501 1.00 94.44 71 ARG A O 1
ATOM 586 N N . GLN A 1 72 ? 6.664 6.823 -3.491 1.00 95.25 72 GLN A N 1
ATOM 587 C CA . GLN A 1 72 ? 7.789 5.908 -3.712 1.00 95.25 72 GLN A CA 1
ATOM 588 C C . GLN A 1 72 ? 7.533 4.949 -4.879 1.00 95.25 72 GLN A C 1
ATOM 590 O O . GLN A 1 72 ? 8.445 4.652 -5.645 1.00 95.25 72 GLN A O 1
ATOM 595 N N . SER A 1 73 ? 6.295 4.474 -5.030 1.00 92.44 73 SER A N 1
ATOM 596 C CA . SER A 1 73 ? 5.907 3.607 -6.145 1.00 92.44 73 SER A CA 1
ATOM 597 C C . SER A 1 73 ? 6.025 4.332 -7.483 1.00 92.44 73 SER A C 1
ATOM 599 O O . SER A 1 73 ? 6.525 3.746 -8.441 1.00 92.44 73 SER A O 1
ATOM 601 N N . TYR A 1 74 ? 5.624 5.605 -7.537 1.00 94.12 74 TYR A N 1
ATOM 602 C CA . TYR A 1 74 ? 5.810 6.457 -8.711 1.00 94.12 74 TYR A CA 1
ATOM 603 C C . TYR A 1 74 ? 7.299 6.657 -9.033 1.00 94.12 74 TYR A C 1
ATOM 605 O O . TYR A 1 74 ? 7.725 6.366 -10.149 1.00 94.12 74 TYR A O 1
ATOM 613 N N . ASP A 1 75 ? 8.108 7.047 -8.042 1.00 93.62 75 ASP A N 1
ATOM 614 C CA . ASP A 1 75 ? 9.552 7.249 -8.222 1.00 93.62 75 ASP A CA 1
ATOM 615 C C . ASP A 1 75 ? 10.234 5.959 -8.726 1.00 93.62 75 ASP A C 1
ATOM 617 O O . ASP A 1 75 ? 11.084 5.982 -9.620 1.00 93.62 75 ASP A O 1
ATOM 621 N N . MET A 1 76 ? 9.821 4.798 -8.205 1.00 92.50 76 MET A N 1
ATOM 622 C CA . MET A 1 76 ? 10.311 3.496 -8.660 1.00 92.50 76 MET A CA 1
ATOM 623 C C . MET A 1 76 ? 9.910 3.169 -10.100 1.00 92.50 76 MET A C 1
ATOM 625 O O . MET A 1 76 ? 10.716 2.598 -10.841 1.00 92.50 76 MET A O 1
ATOM 629 N N . GLN A 1 77 ? 8.685 3.507 -10.507 1.00 90.38 77 GLN A N 1
ATOM 630 C CA . GLN A 1 77 ? 8.229 3.328 -11.886 1.00 90.38 77 GLN A CA 1
ATOM 631 C C . GLN A 1 77 ? 9.033 4.207 -12.850 1.00 90.38 77 GLN A C 1
ATOM 633 O O . GLN A 1 77 ? 9.516 3.700 -13.864 1.00 90.38 77 GLN A O 1
ATOM 638 N N . GLU A 1 78 ? 9.262 5.475 -12.503 1.00 91.50 78 GLU A N 1
ATOM 639 C CA . GLU A 1 78 ? 10.049 6.405 -13.320 1.00 91.50 78 GLU A CA 1
ATOM 640 C C . GLU A 1 78 ? 11.506 5.935 -13.469 1.00 91.50 78 GLU A C 1
ATOM 642 O O . GLU A 1 78 ? 12.050 5.892 -14.577 1.00 91.50 78 GLU A O 1
ATOM 647 N N . LEU A 1 79 ? 12.140 5.500 -12.373 1.00 92.75 79 LEU A N 1
ATOM 648 C CA . LEU A 1 79 ? 13.496 4.944 -12.410 1.00 92.75 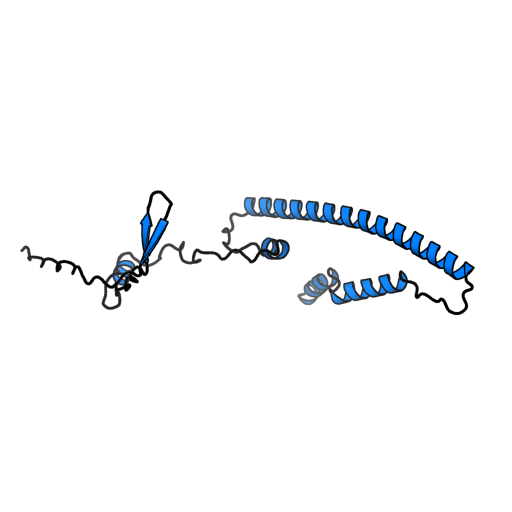79 LEU A CA 1
ATOM 649 C C . LEU A 1 79 ? 13.576 3.675 -13.264 1.00 92.75 79 LEU A C 1
ATOM 651 O O . LEU A 1 79 ? 14.530 3.506 -14.031 1.00 92.75 79 LEU A O 1
ATOM 655 N N . ALA A 1 80 ? 12.579 2.792 -13.168 1.00 88.06 80 ALA A N 1
ATOM 656 C CA . ALA A 1 80 ? 12.514 1.586 -13.985 1.00 88.06 80 ALA A CA 1
ATOM 657 C C . ALA A 1 80 ? 12.358 1.917 -15.478 1.00 88.06 80 ALA A C 1
ATOM 659 O O . ALA A 1 80 ? 13.005 1.288 -16.321 1.00 88.06 80 ALA A O 1
ATOM 660 N N . GLU A 1 81 ? 11.548 2.919 -15.823 1.00 86.44 81 GLU A N 1
ATOM 661 C CA . GLU A 1 81 ? 11.390 3.380 -17.201 1.00 86.44 81 GLU A CA 1
ATOM 662 C C . GLU A 1 81 ? 12.674 4.023 -17.738 1.00 86.44 81 GLU A C 1
ATOM 664 O O . GLU A 1 81 ? 13.150 3.659 -18.818 1.00 86.44 81 GLU A O 1
ATOM 669 N N . ARG A 1 82 ? 13.316 4.895 -16.955 1.00 88.44 82 ARG A N 1
ATOM 670 C CA . ARG A 1 82 ? 14.603 5.503 -17.314 1.00 88.44 82 ARG A CA 1
ATOM 671 C C . ARG A 1 82 ? 15.689 4.449 -17.527 1.00 88.44 82 ARG A C 1
ATOM 673 O O . ARG A 1 82 ? 16.437 4.520 -18.503 1.00 88.44 82 ARG A O 1
ATOM 680 N N . ALA A 1 83 ? 15.750 3.433 -16.665 1.00 84.06 83 ALA A N 1
ATOM 681 C CA . ALA A 1 83 ? 16.671 2.311 -16.820 1.00 84.06 83 ALA A CA 1
ATOM 682 C C . ALA A 1 83 ? 16.402 1.523 -18.114 1.00 84.06 83 ALA A C 1
ATOM 684 O O . ALA A 1 83 ? 17.343 1.159 -18.822 1.00 84.06 83 ALA A O 1
ATOM 685 N N . ARG A 1 84 ? 15.130 1.297 -18.478 1.00 80.44 84 ARG A N 1
ATOM 686 C CA . ARG A 1 84 ? 14.760 0.671 -19.763 1.00 80.44 84 ARG A CA 1
ATOM 687 C C . ARG A 1 84 ? 15.217 1.509 -20.955 1.00 80.44 84 ARG A C 1
ATOM 689 O O . ARG A 1 84 ? 15.756 0.945 -21.905 1.00 80.44 84 ARG A O 1
ATOM 696 N N . GLN A 1 85 ? 15.048 2.829 -20.904 1.00 81.94 85 GLN A N 1
ATOM 697 C CA . GLN A 1 85 ? 15.482 3.737 -21.971 1.00 81.94 85 GLN A CA 1
ATOM 698 C C . GLN A 1 85 ? 17.010 3.727 -22.146 1.00 81.94 85 GLN A C 1
ATOM 700 O O . GLN A 1 85 ? 17.495 3.567 -23.267 1.00 81.94 85 GLN A O 1
ATOM 705 N N . ILE A 1 86 ? 17.774 3.796 -21.048 1.00 80.38 86 ILE A N 1
ATOM 706 C CA . ILE A 1 86 ? 19.246 3.709 -21.070 1.00 80.38 86 ILE A CA 1
ATOM 707 C C . ILE A 1 86 ? 19.704 2.353 -21.628 1.00 80.38 86 ILE A C 1
ATOM 709 O O . ILE A 1 86 ? 20.563 2.298 -22.510 1.00 80.38 86 ILE A O 1
ATOM 713 N N . ASN A 1 87 ? 19.099 1.251 -21.176 1.00 74.94 87 ASN A N 1
ATOM 714 C CA . ASN A 1 87 ? 19.443 -0.094 -21.645 1.00 74.94 87 ASN A CA 1
ATOM 715 C C . ASN A 1 87 ? 19.100 -0.313 -23.128 1.00 74.94 87 ASN A C 1
ATOM 717 O O . ASN A 1 87 ? 19.829 -1.023 -23.822 1.00 74.94 87 ASN A O 1
ATOM 721 N N . LYS A 1 88 ? 18.038 0.330 -23.631 1.00 65.44 88 LYS A N 1
ATOM 722 C CA . LYS A 1 88 ? 17.680 0.342 -25.057 1.00 65.44 88 LYS A CA 1
ATOM 723 C C . LYS A 1 88 ? 18.674 1.156 -25.896 1.00 65.44 88 LYS A C 1
ATOM 725 O O . LYS A 1 88 ? 18.950 0.774 -27.029 1.00 65.44 88 LYS A O 1
ATOM 730 N N . GLY A 1 89 ? 19.238 2.234 -25.342 1.00 59.38 89 GLY A N 1
ATOM 731 C CA . GLY A 1 89 ? 20.268 3.053 -25.995 1.00 59.38 89 GLY A CA 1
ATOM 732 C C . GLY A 1 89 ? 21.675 2.437 -25.987 1.00 59.38 89 GLY A C 1
ATOM 733 O O . GLY A 1 89 ? 22.450 2.678 -26.905 1.00 59.38 89 GLY A O 1
ATOM 734 N N . GLY A 1 90 ? 22.008 1.618 -24.983 1.00 58.00 90 GLY A N 1
ATOM 735 C CA . GLY A 1 90 ? 23.350 1.041 -24.818 1.00 58.00 90 GLY A CA 1
ATOM 736 C C . GLY A 1 90 ? 23.606 -0.266 -25.574 1.00 58.00 90 GLY A C 1
ATOM 737 O O . GLY A 1 90 ? 24.760 -0.629 -25.799 1.00 58.00 90 GLY A O 1
ATOM 738 N N . LYS A 1 91 ? 22.560 -1.006 -25.965 1.00 53.94 91 LYS A N 1
ATOM 739 C CA . LYS A 1 91 ? 22.693 -2.235 -26.757 1.00 53.94 91 LYS A CA 1
ATOM 740 C C . LYS A 1 91 ? 21.524 -2.334 -27.726 1.00 53.94 91 LYS A C 1
ATOM 742 O O . LYS A 1 91 ? 20.410 -2.642 -27.314 1.00 53.94 91 LYS A O 1
ATOM 747 N N . ALA A 1 92 ? 21.801 -2.174 -29.019 1.00 51.28 92 ALA A N 1
ATOM 748 C CA . ALA A 1 92 ? 20.919 -2.580 -30.111 1.00 51.28 92 ALA A CA 1
ATOM 749 C C . ALA A 1 92 ? 20.784 -4.118 -30.157 1.00 51.28 92 ALA A C 1
ATOM 751 O O . ALA A 1 92 ? 21.125 -4.769 -31.140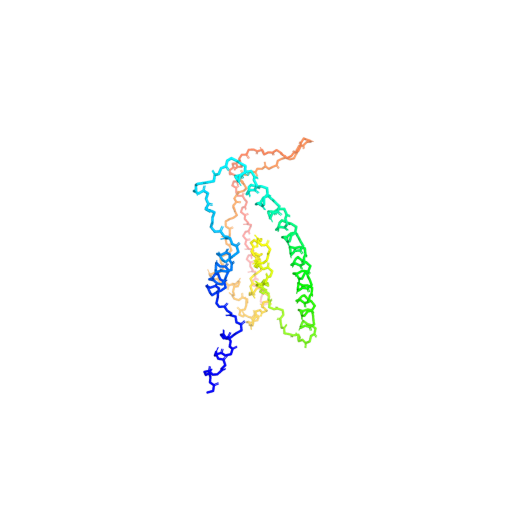 1.00 51.28 92 ALA A O 1
ATOM 752 N N . LYS A 1 93 ? 20.344 -4.739 -29.059 1.00 55.59 93 LYS A N 1
ATOM 753 C CA . LYS A 1 93 ? 19.819 -6.099 -29.102 1.00 55.59 93 LYS A CA 1
ATOM 754 C C . LYS A 1 93 ? 18.415 -5.990 -29.673 1.00 55.59 93 LYS A C 1
ATOM 756 O O . LYS A 1 93 ? 17.666 -5.100 -29.275 1.00 55.59 93 LYS A O 1
ATOM 761 N N . ALA A 1 94 ? 18.122 -6.855 -30.641 1.00 56.19 94 ALA A N 1
ATOM 762 C CA . ALA A 1 94 ? 16.844 -6.937 -31.331 1.00 56.19 94 ALA A CA 1
ATOM 763 C C . ALA A 1 94 ? 15.694 -6.662 -30.357 1.00 56.19 94 ALA A C 1
ATOM 765 O O . ALA A 1 94 ? 15.620 -7.300 -29.307 1.00 56.19 94 ALA A O 1
ATOM 766 N N . ILE A 1 95 ? 14.838 -5.694 -30.694 1.00 54.66 95 ILE A N 1
ATOM 767 C CA . ILE A 1 95 ? 13.570 -5.478 -29.999 1.00 54.66 95 ILE A CA 1
ATOM 768 C C . ILE A 1 95 ? 12.842 -6.816 -30.085 1.00 54.66 95 ILE A C 1
ATOM 770 O O . ILE A 1 95 ? 12.336 -7.188 -31.144 1.00 54.66 95 ILE A O 1
ATOM 774 N N . THR A 1 96 ? 12.872 -7.595 -29.007 1.00 58.47 96 THR A N 1
ATOM 775 C CA . THR A 1 96 ? 12.050 -8.787 -28.926 1.00 58.47 96 THR A CA 1
ATOM 776 C C . THR A 1 96 ? 10.624 -8.264 -28.909 1.00 58.47 96 THR A C 1
ATOM 778 O O . THR A 1 96 ? 10.249 -7.469 -28.054 1.00 58.47 96 THR A O 1
ATOM 781 N N . ASN A 1 97 ? 9.826 -8.671 -29.891 1.00 57.75 97 ASN A N 1
ATOM 782 C CA . ASN A 1 97 ? 8.399 -8.355 -29.996 1.00 57.75 97 ASN A CA 1
ATOM 783 C C . ASN A 1 97 ? 7.569 -9.033 -28.880 1.00 57.75 97 ASN A C 1
ATOM 785 O O . ASN A 1 97 ? 6.396 -9.348 -29.062 1.00 57.75 97 ASN A O 1
ATOM 789 N N . ALA A 1 98 ? 8.198 -9.331 -27.743 1.00 60.44 98 ALA A N 1
ATOM 790 C CA . ALA A 1 98 ? 7.568 -9.921 -26.587 1.00 60.44 98 ALA A CA 1
ATOM 791 C C . ALA A 1 98 ? 6.935 -8.794 -25.755 1.00 60.44 98 ALA A C 1
ATOM 793 O O . ALA A 1 98 ? 7.610 -7.797 -25.476 1.00 60.44 98 ALA A O 1
ATOM 794 N N . PRO A 1 99 ? 5.659 -8.923 -25.360 1.00 59.44 99 PRO A N 1
ATOM 795 C CA . PRO A 1 99 ? 5.025 -7.964 -24.467 1.00 59.44 99 PRO A CA 1
ATOM 796 C C . PRO A 1 99 ? 5.796 -7.890 -23.144 1.00 59.44 99 PRO A C 1
ATOM 798 O O . PRO A 1 99 ? 6.245 -8.907 -22.615 1.00 59.44 99 PRO A O 1
ATOM 801 N N . ASP A 1 100 ? 5.971 -6.674 -22.624 1.00 62.09 100 ASP A N 1
ATOM 802 C CA . ASP A 1 100 ? 6.729 -6.428 -21.401 1.00 62.09 100 ASP A CA 1
ATOM 803 C C . ASP A 1 100 ? 6.079 -7.144 -20.198 1.00 62.09 100 ASP A C 1
ATOM 805 O O . ASP A 1 100 ? 4.962 -6.789 -19.804 1.00 62.09 100 ASP A O 1
ATOM 809 N N . PRO A 1 101 ? 6.761 -8.122 -19.571 1.00 63.59 101 PRO A N 1
ATOM 810 C CA . PRO A 1 101 ? 6.189 -8.904 -18.479 1.00 63.59 101 PRO A CA 1
ATOM 811 C C . PRO A 1 101 ? 5.894 -8.074 -17.223 1.00 63.59 101 PRO A C 1
ATOM 813 O O . PRO A 1 101 ? 5.169 -8.548 -16.350 1.00 63.59 101 PRO A O 1
ATOM 816 N N . LEU A 1 102 ? 6.428 -6.851 -17.108 1.00 58.88 102 LEU A N 1
ATOM 817 C CA . LEU A 1 102 ? 6.092 -5.935 -16.016 1.00 58.88 102 LEU A CA 1
ATOM 818 C C . LEU A 1 102 ? 4.801 -5.154 -16.312 1.00 58.88 102 LEU A C 1
ATOM 820 O O . LEU A 1 102 ? 3.899 -5.149 -15.479 1.00 58.88 102 LEU A O 1
ATOM 824 N N . ALA A 1 103 ? 4.653 -4.585 -17.513 1.00 62.53 103 ALA A N 1
ATOM 825 C CA . ALA A 1 103 ? 3.417 -3.917 -17.939 1.00 62.53 103 ALA A CA 1
ATOM 826 C C . ALA A 1 103 ? 2.184 -4.846 -17.889 1.00 62.53 103 ALA A C 1
ATOM 828 O O . ALA A 1 103 ? 1.093 -4.422 -17.497 1.00 62.53 103 ALA A O 1
ATOM 829 N N . ALA A 1 104 ? 2.371 -6.132 -18.209 1.00 60.84 104 ALA A N 1
ATOM 830 C CA . ALA A 1 104 ? 1.322 -7.149 -18.122 1.00 60.84 104 ALA A CA 1
ATOM 831 C C . ALA A 1 104 ? 0.869 -7.449 -16.678 1.00 60.84 104 ALA A C 1
ATOM 833 O O . ALA A 1 104 ? -0.273 -7.842 -16.463 1.00 60.84 104 ALA A O 1
ATOM 834 N N . LYS A 1 105 ? 1.742 -7.266 -15.677 1.00 63.19 105 LYS A N 1
ATOM 835 C CA . LYS A 1 105 ? 1.421 -7.528 -14.262 1.00 63.19 105 LYS A CA 1
ATOM 836 C C . LYS A 1 105 ? 0.786 -6.332 -13.557 1.00 63.19 105 LYS A C 1
ATOM 838 O O . LYS A 1 105 ? 0.016 -6.530 -12.626 1.00 63.19 105 LYS A O 1
ATOM 843 N N . PHE A 1 106 ? 1.114 -5.113 -13.982 1.00 56.81 106 PHE A N 1
ATOM 844 C CA . PHE A 1 106 ? 0.673 -3.893 -13.299 1.00 56.81 106 PHE A CA 1
ATOM 845 C C . PHE A 1 106 ? -0.648 -3.323 -13.813 1.00 56.81 106 PHE A C 1
ATOM 847 O O . PHE A 1 106 ? -1.330 -2.637 -13.060 1.00 56.81 106 PHE A O 1
ATOM 854 N N . SER A 1 107 ? -1.028 -3.582 -15.066 1.00 62.03 107 SER A N 1
ATOM 855 C CA . SER A 1 107 ? -2.166 -2.872 -15.659 1.00 62.03 107 SER A CA 1
ATOM 856 C C . SER A 1 107 ? -3.531 -3.521 -15.423 1.00 62.03 107 SER A C 1
ATOM 858 O O . SER A 1 107 ? -4.535 -2.868 -15.673 1.00 62.03 107 SER A O 1
ATOM 860 N N . GLY A 1 108 ? -3.619 -4.780 -14.970 1.00 65.44 108 GLY A N 1
ATOM 861 C CA . GLY A 1 108 ? -4.905 -5.497 -14.859 1.00 65.44 108 GLY A CA 1
ATOM 862 C C . GLY A 1 108 ? -5.649 -5.670 -16.197 1.00 65.44 108 GLY A C 1
ATOM 863 O O . GLY A 1 108 ? -6.734 -6.246 -16.237 1.00 65.44 108 GLY A O 1
ATOM 864 N N . ILE A 1 109 ? -5.057 -5.186 -17.291 1.00 66.69 109 ILE A N 1
ATOM 865 C CA . ILE A 1 109 ? -5.556 -5.254 -18.655 1.00 66.69 109 ILE A CA 1
ATOM 866 C C . ILE A 1 109 ? -4.993 -6.545 -19.262 1.00 66.69 109 ILE A C 1
ATOM 868 O O . ILE A 1 109 ? -3.788 -6.796 -19.138 1.00 66.69 109 ILE A O 1
ATOM 872 N N . PRO A 1 110 ? -5.828 -7.381 -19.906 1.00 68.25 110 PRO A N 1
ATOM 873 C CA . PRO A 1 110 ? -5.361 -8.576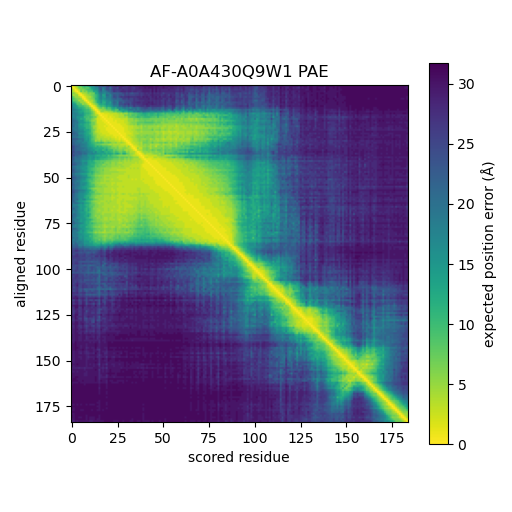 -20.595 1.00 68.25 110 PRO A CA 1
ATOM 874 C C . PRO A 1 110 ? -4.202 -8.245 -21.547 1.00 68.25 110 PRO A C 1
ATOM 876 O O . PRO A 1 110 ? -4.234 -7.197 -22.201 1.00 68.25 110 PRO A O 1
ATOM 879 N N . PRO A 1 111 ? -3.172 -9.104 -21.646 1.00 68.38 111 PRO A N 1
ATOM 880 C CA . PRO A 1 111 ? -2.027 -8.824 -22.498 1.00 68.38 111 PRO A CA 1
ATOM 881 C C . PRO A 1 111 ? -2.485 -8.630 -23.945 1.00 68.38 111 PRO A C 1
ATOM 883 O O . PRO A 1 111 ? -3.310 -9.391 -24.452 1.00 68.38 111 PRO A O 1
ATOM 886 N N . MET A 1 112 ? -1.934 -7.613 -24.614 1.00 66.81 112 MET A N 1
ATOM 887 C CA . MET A 1 112 ? -2.235 -7.357 -26.020 1.00 66.81 112 MET A CA 1
ATOM 888 C C . MET A 1 112 ? -1.904 -8.596 -26.857 1.00 66.81 112 MET A C 1
ATOM 890 O O . MET A 1 112 ? -0.756 -9.046 -26.889 1.00 66.81 112 MET A O 1
ATOM 894 N N . VAL A 1 113 ? -2.913 -9.132 -27.545 1.00 71.56 113 VAL A N 1
ATOM 895 C CA . VAL A 1 113 ? -2.730 -10.227 -28.498 1.00 71.56 113 VAL A CA 1
ATOM 896 C C . VAL A 1 113 ? -1.958 -9.677 -29.691 1.00 71.56 113 VAL A C 1
ATOM 898 O O . VAL A 1 113 ? -2.389 -8.733 -30.355 1.00 71.56 113 VAL A O 1
ATOM 901 N N . VAL A 1 114 ? -0.781 -10.241 -29.947 1.00 68.75 114 VAL A N 1
ATOM 902 C CA . VAL A 1 114 ? 0.031 -9.861 -31.101 1.00 68.75 114 VAL A CA 1
ATOM 903 C C . VAL A 1 114 ? -0.641 -10.421 -32.356 1.00 68.75 114 VAL A C 1
ATOM 905 O O . VAL A 1 114 ? -0.681 -11.632 -32.546 1.00 68.75 114 VAL A O 1
ATOM 908 N N . MET A 1 115 ? -1.188 -9.535 -33.193 1.00 66.62 115 MET A N 1
ATOM 909 C CA . MET A 1 115 ? -1.909 -9.913 -34.421 1.00 66.62 115 MET A CA 1
ATOM 910 C C . MET A 1 115 ? -0.988 -10.375 -35.556 1.00 66.62 115 MET A C 1
ATOM 912 O O . MET A 1 115 ? -1.449 -11.050 -36.470 1.00 66.62 115 MET A O 1
ATOM 916 N N . TYR A 1 116 ? 0.298 -10.013 -35.514 1.00 67.56 116 TYR A N 1
ATOM 917 C CA . TYR A 1 116 ? 1.275 -10.481 -36.493 1.00 67.56 116 TYR A CA 1
ATOM 918 C C . TYR A 1 116 ? 1.917 -11.786 -36.031 1.00 67.56 116 TYR A C 1
ATOM 920 O O . TYR A 1 116 ? 2.286 -11.959 -34.866 1.00 67.56 116 TYR A O 1
ATOM 928 N N . SER A 1 117 ? 2.108 -12.704 -36.970 1.00 73.94 117 SER A N 1
ATOM 929 C CA . SER A 1 117 ? 2.902 -13.899 -36.711 1.00 73.94 117 SER A CA 1
ATOM 930 C C . SER A 1 117 ? 4.371 -13.503 -36.558 1.00 73.94 117 SER A C 1
ATOM 932 O O . SER A 1 117 ? 4.888 -12.680 -37.316 1.00 73.94 117 SER A O 1
ATOM 934 N N . GLN A 1 118 ? 5.094 -14.121 -35.620 1.00 61.19 118 GLN A N 1
ATOM 935 C CA . GLN A 1 118 ? 6.546 -13.919 -35.485 1.00 61.19 118 GLN A CA 1
ATOM 936 C C . GLN A 1 118 ? 7.310 -14.292 -36.771 1.00 61.19 118 GLN A C 1
ATOM 938 O O . GLN A 1 118 ? 8.435 -13.839 -36.977 1.00 61.19 118 GLN A O 1
ATOM 943 N N . TYR A 1 119 ? 6.679 -15.070 -37.654 1.00 60.72 119 TYR A N 1
ATOM 944 C CA . TYR A 1 119 ? 7.209 -15.483 -38.949 1.00 60.72 119 TYR A CA 1
ATOM 945 C C . TYR A 1 119 ? 6.866 -14.524 -40.098 1.00 60.72 119 TYR A C 1
ATOM 947 O O . TYR A 1 119 ? 7.485 -14.607 -41.152 1.00 60.72 119 TYR A O 1
ATOM 955 N N . GLU A 1 120 ? 5.928 -13.590 -39.915 1.00 64.50 120 GLU A N 1
ATOM 956 C CA . GLU A 1 120 ? 5.447 -12.702 -40.988 1.00 64.50 120 GLU A CA 1
ATOM 957 C C . GLU A 1 120 ? 6.538 -11.740 -41.488 1.00 64.50 120 GLU A C 1
ATOM 959 O O . GLU A 1 120 ? 6.569 -11.347 -42.651 1.00 64.50 120 GLU A O 1
ATOM 964 N N . ARG A 1 121 ? 7.486 -11.393 -40.611 1.00 68.38 121 ARG A N 1
ATOM 965 C CA . ARG A 1 121 ? 8.609 -10.491 -40.912 1.00 68.38 121 ARG A CA 1
ATOM 966 C C . ARG A 1 121 ? 9.894 -11.214 -41.314 1.00 68.38 121 ARG A C 1
ATOM 968 O O . ARG A 1 121 ? 10.916 -10.562 -41.527 1.00 68.38 121 ARG A O 1
ATOM 975 N N . VAL A 1 122 ? 9.869 -12.543 -41.410 1.00 71.62 122 VAL A N 1
ATOM 976 C CA . VAL A 1 122 ? 11.031 -13.319 -41.846 1.00 71.62 122 VAL A CA 1
ATOM 977 C C . VAL A 1 122 ? 11.010 -13.395 -43.367 1.00 71.62 122 VAL A C 1
ATOM 979 O O . VAL A 1 122 ? 10.117 -13.987 -43.968 1.00 71.62 122 VAL A O 1
ATOM 982 N N . LYS A 1 123 ? 12.012 -12.784 -44.005 1.00 73.69 123 LYS A N 1
ATOM 983 C CA . LYS A 1 123 ? 12.203 -12.903 -45.452 1.00 73.69 123 LYS A CA 1
ATOM 984 C C . LYS A 1 123 ? 12.468 -14.374 -45.777 1.00 73.69 123 LYS A C 1
ATOM 986 O O . LYS A 1 123 ? 13.425 -14.938 -45.255 1.00 73.69 123 LYS A O 1
ATOM 991 N N . ASP A 1 124 ? 11.612 -14.973 -46.605 1.00 78.69 124 ASP A N 1
ATOM 992 C CA . ASP A 1 124 ? 11.710 -16.384 -46.995 1.00 78.69 124 ASP A CA 1
ATOM 993 C C . ASP A 1 124 ? 13.139 -16.712 -47.478 1.00 78.69 124 ASP A C 1
ATOM 995 O O . ASP A 1 124 ? 13.592 -16.091 -48.447 1.00 78.69 124 ASP A O 1
ATOM 999 N N . PRO A 1 125 ? 13.858 -17.638 -46.812 1.00 80.94 125 PRO A N 1
ATOM 1000 C CA . PRO A 1 125 ? 15.223 -17.996 -47.186 1.00 80.94 125 PRO A CA 1
ATOM 1001 C C . PRO A 1 125 ? 15.291 -18.863 -48.452 1.00 80.94 125 PRO A C 1
ATOM 1003 O O . PRO A 1 125 ? 16.383 -19.094 -48.969 1.00 80.94 125 PRO A O 1
ATOM 1006 N N . ARG A 1 126 ? 14.155 -19.367 -48.954 1.00 81.75 126 ARG A N 1
ATOM 1007 C CA . ARG A 1 126 ? 14.096 -20.204 -50.159 1.00 81.75 126 ARG A CA 1
ATOM 1008 C C . ARG A 1 126 ? 14.406 -19.399 -51.423 1.00 81.75 126 ARG A C 1
ATOM 1010 O O . ARG A 1 126 ? 14.122 -18.203 -51.520 1.00 81.75 126 ARG A O 1
ATOM 1017 N N . SER A 1 127 ? 14.968 -20.078 -52.424 1.00 81.25 127 SER A N 1
ATOM 1018 C CA . SER A 1 127 ? 15.250 -19.473 -53.728 1.00 81.25 127 SER A CA 1
ATOM 1019 C C . SER A 1 127 ? 13.950 -19.081 -54.449 1.00 81.25 127 SER A C 1
ATOM 1021 O O . SER A 1 127 ? 12.882 -19.636 -54.183 1.00 81.25 127 SER A O 1
ATOM 1023 N N . PHE A 1 128 ? 14.014 -18.140 -55.400 1.00 78.81 128 PHE A N 1
ATOM 1024 C CA . PHE A 1 128 ? 12.833 -17.727 -56.176 1.00 78.81 128 PHE A CA 1
ATOM 1025 C C . PHE A 1 128 ? 12.134 -18.916 -56.859 1.00 78.81 128 PHE A C 1
ATOM 1027 O O . PHE A 1 128 ? 10.906 -18.965 -56.906 1.00 78.81 128 PHE A O 1
ATOM 1034 N N . LYS A 1 129 ? 12.914 -19.893 -57.340 1.00 77.62 129 LYS A N 1
ATOM 1035 C CA . LYS A 1 129 ? 12.404 -21.100 -57.999 1.00 77.62 129 LYS A CA 1
ATOM 1036 C C . LYS A 1 129 ? 11.596 -21.974 -57.033 1.00 77.62 129 LYS A C 1
ATOM 1038 O O . LYS A 1 129 ? 10.512 -22.408 -57.405 1.00 77.62 129 LYS A O 1
ATOM 1043 N N . ASP A 1 130 ? 12.074 -22.145 -55.801 1.00 78.75 130 ASP A N 1
ATOM 1044 C CA . ASP A 1 130 ? 11.411 -22.948 -54.759 1.00 78.75 130 ASP A CA 1
ATOM 1045 C C . ASP A 1 130 ? 10.215 -22.229 -54.130 1.00 78.75 130 ASP A C 1
ATOM 1047 O O . ASP A 1 130 ? 9.264 -22.857 -53.679 1.00 78.75 130 ASP A O 1
ATOM 1051 N N . ARG A 1 131 ? 10.233 -20.893 -54.103 1.00 79.12 131 ARG A N 1
ATOM 1052 C CA . ARG A 1 131 ? 9.074 -20.108 -53.668 1.00 79.12 131 ARG A CA 1
ATOM 1053 C C . ARG A 1 131 ? 7.953 -20.145 -54.702 1.00 79.12 131 ARG A C 1
ATOM 1055 O O . ARG A 1 131 ? 6.787 -20.149 -54.328 1.00 79.12 131 ARG A O 1
ATOM 1062 N N . ARG A 1 132 ? 8.292 -20.192 -55.994 1.00 75.25 132 ARG A N 1
ATOM 1063 C CA . ARG A 1 132 ? 7.306 -20.236 -57.081 1.00 75.25 132 ARG A CA 1
ATOM 1064 C C . ARG A 1 132 ? 6.483 -21.525 -57.066 1.00 75.25 132 ARG A C 1
ATOM 1066 O O . ARG A 1 132 ? 5.287 -21.463 -57.312 1.00 75.25 132 ARG A O 1
ATOM 1073 N N . THR A 1 133 ? 7.089 -22.660 -56.718 1.00 72.31 133 THR A N 1
ATOM 1074 C CA . THR A 1 133 ? 6.398 -23.962 -56.674 1.00 72.31 133 THR A CA 1
ATOM 1075 C C . THR A 1 133 ? 5.365 -24.072 -55.554 1.00 72.31 133 THR A C 1
ATOM 1077 O O . THR A 1 133 ? 4.434 -24.859 -55.672 1.00 72.31 133 THR A O 1
ATOM 1080 N N . VAL A 1 134 ? 5.466 -23.255 -54.499 1.00 68.25 134 VAL A N 1
ATOM 1081 C CA . VAL A 1 134 ? 4.439 -23.171 -53.441 1.00 68.25 134 VAL A CA 1
ATOM 1082 C C . VAL A 1 134 ? 3.110 -22.648 -53.997 1.00 68.25 134 VAL A C 1
ATOM 1084 O O . VAL A 1 134 ? 2.052 -23.026 -53.506 1.00 68.25 134 VAL A O 1
ATOM 1087 N N . PHE A 1 135 ? 3.174 -21.821 -55.043 1.00 65.69 135 PHE A N 1
ATOM 1088 C CA . PHE A 1 135 ? 2.018 -21.204 -55.694 1.00 65.69 135 PHE A CA 1
ATOM 1089 C C . PHE A 1 135 ? 1.681 -21.840 -57.053 1.00 65.69 135 PHE A C 1
ATOM 1091 O O . PHE A 1 135 ? 0.881 -21.297 -57.807 1.00 65.69 135 PHE A O 1
ATOM 1098 N N . THR A 1 136 ? 2.299 -22.977 -57.401 1.00 68.38 136 THR A N 1
ATOM 1099 C CA . THR A 1 136 ? 2.007 -23.708 -58.643 1.00 68.38 136 THR A CA 1
ATOM 1100 C C . THR A 1 136 ? 2.149 -25.218 -58.428 1.00 68.38 136 THR A C 1
ATOM 1102 O O . THR A 1 136 ? 3.263 -25.720 -58.270 1.00 68.38 136 THR A O 1
ATOM 1105 N N . GLY A 1 137 ? 1.041 -25.960 -58.457 1.00 67.94 137 GLY A N 1
ATOM 1106 C CA . GLY A 1 137 ? 1.021 -27.424 -58.369 1.00 67.94 137 GLY A CA 1
ATOM 1107 C C . GLY A 1 137 ? -0.349 -27.963 -57.946 1.00 67.94 137 GLY A C 1
ATOM 1108 O O . GLY A 1 137 ? -1.236 -27.189 -57.610 1.00 67.94 137 GLY A O 1
ATOM 1109 N N . ALA A 1 138 ? -0.513 -29.290 -57.913 1.00 63.44 138 ALA A N 1
ATOM 1110 C CA . ALA A 1 138 ? -1.784 -29.952 -57.568 1.00 63.44 138 ALA A CA 1
ATOM 1111 C C . ALA A 1 138 ? -2.299 -29.656 -56.141 1.00 63.44 138 ALA A C 1
ATOM 1113 O O . ALA A 1 138 ? -3.478 -29.836 -55.862 1.00 63.44 138 ALA A O 1
ATOM 1114 N N . ASN A 1 139 ? -1.419 -29.186 -55.251 1.00 57.81 139 ASN A N 1
ATOM 1115 C CA . ASN A 1 139 ? -1.753 -28.811 -53.873 1.00 57.81 139 ASN A CA 1
ATOM 1116 C C . ASN A 1 139 ? -2.072 -27.312 -53.725 1.00 57.81 139 ASN A C 1
ATOM 1118 O O . ASN A 1 139 ? -2.421 -26.870 -52.632 1.00 57.81 139 ASN A O 1
ATOM 1122 N N . TYR A 1 140 ? -1.925 -26.525 -54.796 1.00 60.78 140 TYR A N 1
ATOM 1123 C CA . TYR A 1 140 ? -2.344 -25.129 -54.835 1.00 60.78 140 TYR A CA 1
ATOM 1124 C C . TYR A 1 140 ? -3.811 -25.077 -55.267 1.00 60.78 140 TYR A C 1
ATOM 1126 O O . TYR A 1 140 ? -4.125 -24.925 -56.444 1.00 60.78 140 TYR A O 1
ATOM 1134 N N . ALA A 1 141 ? -4.711 -25.288 -54.311 1.00 60.75 141 ALA A N 1
ATOM 1135 C CA . ALA A 1 141 ? -6.139 -25.111 -54.522 1.00 60.75 141 ALA A CA 1
ATOM 1136 C C . ALA A 1 141 ? -6.520 -23.678 -54.137 1.00 60.75 141 ALA A C 1
ATOM 1138 O O . ALA A 1 141 ? -6.658 -23.362 -52.955 1.00 60.75 141 ALA A O 1
ATOM 1139 N N . GLU A 1 142 ? -6.702 -22.802 -55.124 1.00 63.81 142 GLU A N 1
ATOM 1140 C CA . GLU A 1 142 ? -7.460 -21.570 -54.906 1.00 63.81 142 GLU A CA 1
ATOM 1141 C C . GLU A 1 142 ? -8.953 -21.865 -55.040 1.00 63.81 142 GLU A C 1
ATOM 1143 O O . GLU A 1 142 ? -9.576 -21.545 -56.043 1.00 63.81 142 GLU A O 1
ATOM 1148 N N . GLU A 1 143 ? -9.549 -22.448 -54.005 1.00 60.22 143 GLU A N 1
ATOM 1149 C CA . GLU A 1 143 ? -11.000 -22.382 -53.834 1.00 60.22 143 GLU A CA 1
ATOM 1150 C C . GLU A 1 143 ? -11.330 -22.041 -52.384 1.00 60.22 143 GLU A C 1
ATOM 1152 O O . GLU A 1 143 ? -11.753 -22.870 -51.580 1.00 60.22 143 GLU A O 1
ATOM 1157 N N . TYR A 1 144 ? -11.159 -20.765 -52.037 1.00 59.88 144 TYR A N 1
ATOM 1158 C CA . TYR A 1 144 ? -11.952 -20.217 -50.948 1.00 59.88 144 TYR A CA 1
ATOM 1159 C C . TYR A 1 144 ? -13.387 -20.123 -51.458 1.00 59.88 144 TYR A C 1
ATOM 1161 O O . TYR A 1 144 ? -13.692 -19.278 -52.303 1.00 59.88 144 TYR A O 1
ATOM 1169 N N . GLN A 1 145 ? -14.274 -20.982 -50.952 1.00 64.62 145 GLN A N 1
ATOM 1170 C CA . GLN A 1 145 ? -15.708 -20.786 -51.130 1.00 64.62 145 GLN A CA 1
ATOM 1171 C C . GLN A 1 145 ? -16.051 -19.420 -50.537 1.00 64.62 145 GLN A C 1
ATOM 1173 O O . GLN A 1 145 ? -16.060 -19.241 -49.316 1.00 64.62 145 GLN A O 1
ATOM 1178 N N . ARG A 1 146 ? -16.265 -18.420 -51.402 1.00 64.88 146 ARG A N 1
ATOM 1179 C CA . ARG A 1 146 ? -16.762 -17.118 -50.964 1.00 64.88 146 ARG A CA 1
ATOM 1180 C C . ARG A 1 146 ? -18.073 -17.370 -50.234 1.00 64.88 146 ARG A C 1
ATOM 1182 O O . ARG A 1 146 ? -19.027 -17.862 -50.830 1.00 64.88 146 ARG A O 1
ATOM 1189 N N . ILE A 1 147 ? -18.098 -17.039 -48.948 1.00 71.62 147 ILE A N 1
ATOM 1190 C CA . ILE A 1 147 ? -19.319 -17.084 -48.152 1.00 71.62 147 ILE A CA 1
ATOM 1191 C C . ILE A 1 147 ? -20.279 -16.088 -48.801 1.00 71.62 147 ILE A C 1
ATOM 1193 O O . ILE A 1 147 ? -19.947 -14.908 -48.944 1.00 71.62 147 ILE A O 1
ATOM 1197 N N . ALA A 1 148 ? -21.430 -16.578 -49.260 1.00 68.06 148 ALA A N 1
ATOM 1198 C CA . ALA A 1 148 ? -22.447 -15.723 -49.848 1.00 68.06 148 ALA A CA 1
ATOM 1199 C C . ALA A 1 148 ? -22.863 -14.658 -48.814 1.00 68.06 148 ALA A C 1
ATOM 1201 O O . ALA A 1 148 ? -23.008 -14.988 -47.632 1.00 68.06 148 ALA A O 1
ATOM 1202 N N . PRO A 1 149 ? -23.020 -13.385 -49.217 1.00 72.50 149 PRO A N 1
ATOM 1203 C CA . PRO A 1 149 ? -23.445 -12.344 -48.291 1.00 72.50 149 PRO A CA 1
ATOM 1204 C C . PRO A 1 149 ? -24.814 -12.720 -47.720 1.00 72.50 149 PRO A C 1
ATOM 1206 O O . PRO A 1 149 ? -25.747 -12.946 -48.477 1.00 72.50 149 PRO A O 1
ATOM 1209 N N . SER A 1 150 ? -24.943 -12.797 -46.395 1.00 67.00 150 SER A N 1
ATOM 1210 C CA . SER A 1 150 ? -26.212 -13.159 -45.746 1.00 67.00 150 SER A CA 1
ATOM 1211 C C . SER A 1 150 ? -27.245 -12.034 -45.810 1.00 67.00 150 SER A C 1
ATOM 1213 O O . SER A 1 150 ? -28.450 -12.289 -45.805 1.00 67.00 150 SER A O 1
ATOM 1215 N N . HIS A 1 151 ? -26.774 -10.788 -45.882 1.00 71.31 151 HIS A N 1
ATOM 1216 C CA . HIS A 1 151 ? -27.598 -9.592 -45.777 1.00 71.31 151 HIS A CA 1
ATOM 1217 C C . HIS A 1 151 ? -27.152 -8.533 -46.778 1.00 71.31 151 HIS A C 1
ATOM 1219 O O . HIS A 1 151 ? -25.961 -8.236 -46.896 1.00 71.31 151 HIS A O 1
ATOM 1225 N N . VAL A 1 152 ? -28.122 -7.928 -47.460 1.00 71.25 152 VAL A N 1
ATOM 1226 C CA . VAL A 1 152 ? -27.898 -6.759 -48.310 1.00 71.25 152 VAL A CA 1
ATOM 1227 C C . VAL A 1 152 ? -28.284 -5.516 -47.513 1.00 71.25 152 VAL A C 1
ATOM 1229 O O . VAL A 1 152 ? -29.423 -5.371 -47.073 1.00 71.25 152 VAL A O 1
ATOM 1232 N N . LEU A 1 153 ? -27.317 -4.627 -47.283 1.00 71.25 153 LEU A N 1
ATOM 1233 C CA . LEU A 1 153 ? -27.544 -3.344 -46.618 1.00 71.25 153 LEU A CA 1
ATOM 1234 C C . LEU A 1 153 ? -27.882 -2.289 -47.672 1.00 71.25 153 LEU A C 1
ATOM 1236 O O . LEU A 1 153 ? -27.069 -2.021 -48.556 1.00 71.25 153 LEU A O 1
ATOM 1240 N N . VAL A 1 154 ? -29.063 -1.683 -47.564 1.00 74.62 154 VAL A N 1
ATOM 1241 C CA . VAL A 1 154 ? -29.501 -0.590 -48.440 1.00 74.62 154 VAL A CA 1
ATOM 1242 C C . VAL A 1 154 ? -29.449 0.710 -47.647 1.00 74.62 154 VAL A C 1
A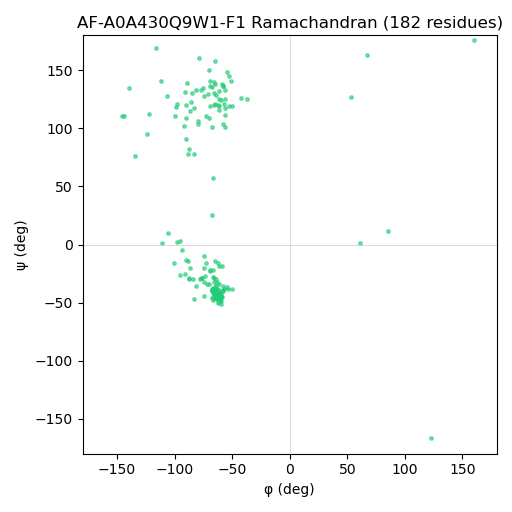TOM 1244 O O . VAL A 1 154 ? -29.983 0.800 -46.541 1.00 74.62 154 VAL A O 1
ATOM 1247 N N . MET A 1 155 ? -28.774 1.719 -48.199 1.00 73.75 155 MET A N 1
ATOM 1248 C CA . MET A 1 155 ? -28.740 3.050 -47.599 1.00 73.75 155 MET A CA 1
ATOM 1249 C C . MET A 1 155 ? -29.953 3.858 -48.045 1.00 73.75 155 MET A C 1
ATOM 1251 O O . MET A 1 155 ? -30.154 4.073 -49.238 1.00 73.75 155 MET A O 1
ATOM 1255 N N . THR A 1 156 ? -30.732 4.317 -47.072 1.00 79.25 156 THR A N 1
ATOM 1256 C CA . THR A 1 156 ? -31.849 5.254 -47.249 1.00 79.25 156 THR A CA 1
ATOM 1257 C C . THR A 1 156 ? -31.540 6.559 -46.515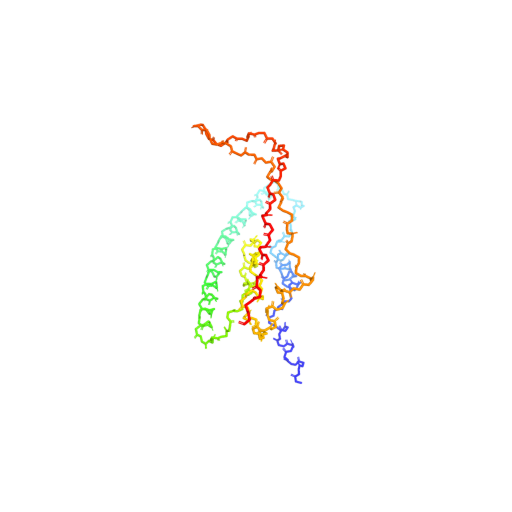 1.00 79.25 156 THR A C 1
ATOM 1259 O O . THR A 1 156 ? -30.586 6.623 -45.739 1.00 79.25 156 THR A O 1
ATOM 1262 N N . GLU A 1 157 ? -32.328 7.608 -46.745 1.00 75.12 157 GLU A N 1
ATOM 1263 C CA . GLU A 1 157 ? -32.114 8.935 -46.139 1.00 75.12 157 GLU A CA 1
ATOM 1264 C C . GLU A 1 157 ? -32.219 8.931 -44.598 1.00 75.12 157 GLU A C 1
ATOM 1266 O O . GLU A 1 157 ? -31.705 9.833 -43.942 1.00 75.12 157 GLU A O 1
ATOM 1271 N N . GLU A 1 158 ? -32.791 7.875 -44.009 1.00 68.19 158 GLU A N 1
ATOM 1272 C CA . GLU A 1 158 ? -32.884 7.658 -42.557 1.00 68.19 158 GLU A CA 1
ATOM 1273 C C . GLU A 1 158 ? -31.784 6.727 -41.998 1.00 68.19 158 GLU A C 1
ATOM 1275 O O . GLU A 1 158 ? -31.752 6.443 -40.800 1.00 68.19 158 GLU A O 1
ATOM 1280 N N . GLY A 1 159 ? -30.861 6.253 -42.844 1.00 69.62 159 GLY A N 1
ATOM 1281 C CA . GLY A 1 159 ? -29.730 5.403 -42.464 1.00 69.62 159 GLY A CA 1
ATOM 1282 C C . GLY A 1 159 ? -29.674 4.055 -43.193 1.00 69.62 159 GLY A C 1
ATOM 1283 O O . GLY A 1 159 ? -30.330 3.826 -44.213 1.00 69.62 159 GLY A O 1
ATOM 1284 N N . PHE A 1 160 ? -28.837 3.150 -42.677 1.00 58.72 160 PHE A N 1
ATOM 1285 C CA . PHE A 1 160 ? -28.629 1.810 -43.233 1.00 58.72 160 PHE A CA 1
ATOM 1286 C C . PHE A 1 160 ? -29.713 0.847 -42.746 1.00 58.72 160 PHE A C 1
ATOM 1288 O O . PHE A 1 160 ? -29.785 0.553 -41.553 1.00 58.72 160 PHE A O 1
ATOM 1295 N N . GLN A 1 161 ? -30.511 0.309 -43.667 1.00 67.56 161 GLN A N 1
ATOM 1296 C CA . GLN A 1 161 ? -31.529 -0.697 -43.363 1.00 67.56 161 GLN A CA 1
ATOM 1297 C C . GLN A 1 161 ? -31.145 -2.057 -43.970 1.00 67.56 161 GLN A C 1
ATOM 1299 O O . GLN A 1 161 ? -30.605 -2.136 -45.077 1.00 67.56 161 GLN A O 1
ATOM 1304 N N . ILE A 1 162 ? -31.395 -3.145 -43.229 1.00 68.31 162 ILE A N 1
ATOM 1305 C CA . ILE A 1 162 ? -31.131 -4.523 -43.675 1.00 68.31 162 ILE A CA 1
ATOM 1306 C C . ILE A 1 162 ? -32.279 -4.956 -44.591 1.00 68.31 162 ILE A C 1
ATOM 1308 O O . ILE A 1 162 ? -33.373 -5.269 -44.122 1.00 68.31 162 ILE A O 1
ATOM 1312 N N . ALA A 1 163 ? -32.039 -4.982 -45.899 1.00 61.78 163 ALA A N 1
ATOM 1313 C CA . ALA A 1 163 ? -33.030 -5.370 -46.892 1.00 61.78 163 ALA A CA 1
ATOM 1314 C C . ALA A 1 163 ? -32.987 -6.890 -47.125 1.00 61.78 163 ALA A C 1
ATOM 1316 O O . ALA A 1 163 ? -32.434 -7.358 -48.114 1.00 61.78 163 ALA A O 1
ATOM 1317 N N . GLY A 1 164 ? -33.569 -7.656 -46.196 1.00 59.09 164 GLY A N 1
ATOM 1318 C CA . GLY A 1 164 ? -33.854 -9.090 -46.365 1.00 59.09 164 GLY A CA 1
ATOM 1319 C C . GLY A 1 164 ? -32.638 -10.031 -46.447 1.00 59.09 164 GLY A C 1
ATOM 1320 O O . GLY A 1 164 ? -31.493 -9.621 -46.639 1.00 59.09 164 GLY A O 1
ATOM 1321 N N . ALA A 1 165 ? -32.889 -11.329 -46.243 1.00 54.06 165 ALA A N 1
ATOM 1322 C CA . ALA A 1 165 ? -31.890 -12.378 -46.441 1.00 54.06 165 ALA A CA 1
ATOM 1323 C C . ALA A 1 165 ? -31.618 -12.539 -47.944 1.00 54.06 165 ALA A C 1
ATOM 1325 O O . ALA A 1 165 ? -32.562 -12.639 -48.726 1.00 54.06 165 ALA A O 1
ATOM 1326 N N . ALA A 1 166 ? -30.349 -12.534 -48.352 1.00 56.66 166 ALA A N 1
ATOM 1327 C CA . ALA A 1 166 ? -29.992 -12.686 -49.758 1.00 56.66 166 ALA A CA 1
ATOM 1328 C C . ALA A 1 166 ? -30.335 -14.110 -50.231 1.00 56.66 166 ALA A C 1
ATOM 1330 O O . ALA A 1 166 ? -29.609 -15.061 -49.940 1.00 56.66 166 ALA A O 1
ATOM 1331 N N . GLU A 1 167 ? -31.454 -14.274 -50.939 1.00 52.53 167 GLU A N 1
ATOM 1332 C CA . GLU A 1 167 ? -31.752 -15.535 -51.614 1.00 52.53 167 GLU A CA 1
ATOM 1333 C C . GLU A 1 167 ? -30.787 -15.748 -52.786 1.00 52.53 167 GLU A C 1
ATOM 1335 O O . GLU A 1 167 ? -30.449 -14.824 -53.530 1.00 52.53 167 GLU A O 1
ATOM 1340 N N . GLY A 1 168 ? -30.294 -16.983 -52.895 1.00 53.97 168 GLY A N 1
ATOM 1341 C CA . GLY A 1 168 ? -29.182 -17.374 -53.751 1.00 53.97 168 GLY A CA 1
ATOM 1342 C C . GLY A 1 168 ? -29.383 -17.028 -55.226 1.00 53.97 168 GLY A C 1
ATOM 1343 O O . GLY A 1 168 ? -30.167 -17.660 -55.927 1.00 53.97 168 GLY A O 1
ATOM 1344 N N . GLY A 1 169 ? -28.593 -16.070 -55.712 1.00 38.69 169 GLY A N 1
ATOM 1345 C CA . GLY A 1 169 ? -28.395 -15.808 -57.134 1.00 38.69 169 GLY A CA 1
ATOM 1346 C C . GLY A 1 169 ? -27.226 -16.629 -57.676 1.00 38.69 169 GLY A C 1
ATOM 1347 O O . GLY A 1 169 ? -26.069 -16.367 -57.348 1.00 38.69 169 GLY A O 1
ATOM 1348 N N . GLY A 1 170 ? -27.532 -17.632 -58.496 1.00 39.03 170 GLY A N 1
ATOM 1349 C CA . GLY A 1 170 ? -26.550 -18.448 -59.202 1.00 39.03 170 GLY A CA 1
ATOM 1350 C C . GLY A 1 170 ? -25.768 -17.676 -60.276 1.00 39.03 170 GLY A C 1
ATOM 1351 O O . GLY A 1 170 ? -26.348 -16.967 -61.088 1.00 39.03 170 GLY A O 1
ATOM 1352 N N . HIS A 1 171 ? -24.453 -17.912 -60.264 1.00 44.03 171 HIS A N 1
ATOM 1353 C CA . HIS A 1 171 ? -23.462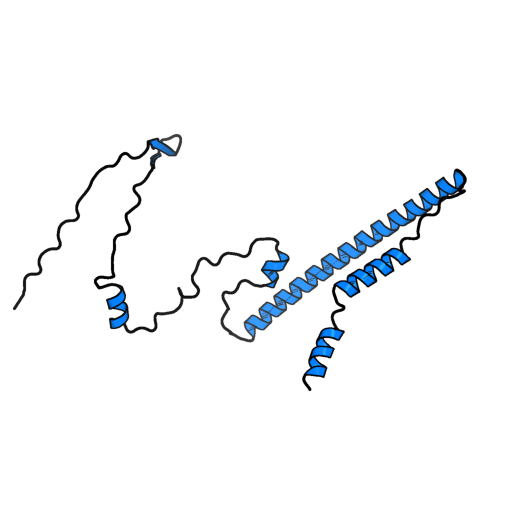 -17.893 -61.350 1.00 44.03 171 HIS A CA 1
ATOM 1354 C C . HIS A 1 171 ? -23.289 -16.670 -62.275 1.00 44.03 171 HIS A C 1
ATOM 1356 O O . HIS A 1 171 ? -24.133 -16.345 -63.100 1.00 44.03 171 HIS A O 1
ATOM 1362 N N . SER A 1 172 ? -22.035 -16.208 -62.359 1.00 33.66 172 SER A N 1
ATOM 1363 C CA . SER A 1 172 ? -21.391 -15.996 -63.662 1.00 33.66 172 SER A CA 1
ATOM 1364 C C . SER A 1 172 ? -20.114 -16.834 -63.726 1.00 33.66 172 SER A C 1
ATOM 1366 O O . SER A 1 172 ? -19.164 -16.589 -62.980 1.00 33.66 172 SER A O 1
ATOM 1368 N N . ALA A 1 173 ? -20.122 -17.851 -64.586 1.00 38.88 173 ALA A N 1
ATOM 1369 C CA . ALA A 1 173 ? -18.950 -18.634 -64.945 1.00 38.88 173 ALA A CA 1
ATOM 1370 C C . ALA A 1 173 ? -17.842 -17.712 -65.483 1.00 38.88 173 ALA A C 1
ATOM 1372 O O . ALA A 1 173 ? -18.104 -16.847 -66.320 1.00 38.88 173 ALA A O 1
ATOM 1373 N N . ALA A 1 174 ? -16.612 -17.894 -65.001 1.00 38.97 174 ALA A N 1
ATOM 1374 C CA . ALA A 1 174 ? -15.445 -17.256 -65.595 1.00 38.97 174 ALA A CA 1
ATOM 1375 C C . ALA A 1 174 ? -15.219 -17.818 -67.015 1.00 38.97 174 ALA A C 1
ATOM 1377 O O . ALA A 1 174 ? -15.396 -19.023 -67.221 1.00 38.97 174 ALA A O 1
ATOM 1378 N N . PRO A 1 175 ? -14.847 -16.984 -68.004 1.00 40.16 175 PRO A N 1
ATOM 1379 C CA . PRO A 1 175 ? -14.544 -17.463 -69.346 1.00 40.16 175 PRO A CA 1
ATOM 1380 C C . PRO A 1 175 ? -13.306 -18.371 -69.313 1.00 40.16 175 PRO A C 1
ATOM 1382 O O . PRO A 1 175 ? -12.332 -18.082 -68.619 1.00 40.16 175 PRO A O 1
ATOM 1385 N N . ALA A 1 176 ? -13.367 -19.479 -70.056 1.00 46.66 176 ALA A N 1
ATOM 1386 C CA . ALA A 1 176 ? -12.288 -20.457 -70.176 1.00 46.66 176 ALA A CA 1
ATOM 1387 C C . ALA A 1 176 ? -10.952 -19.798 -70.587 1.00 46.66 176 ALA A C 1
ATOM 1389 O O . ALA A 1 176 ? -10.966 -18.848 -71.378 1.00 46.66 176 ALA A O 1
ATOM 1390 N N 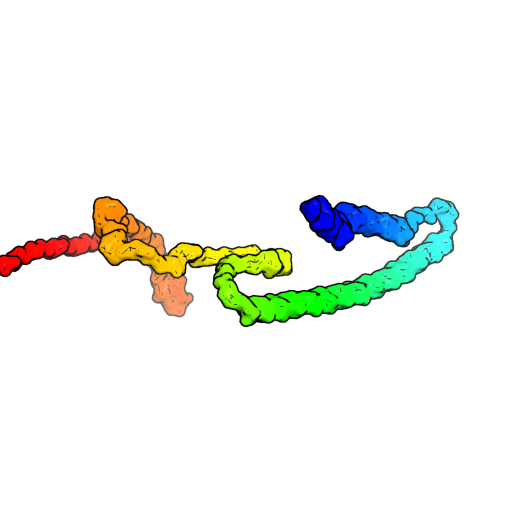. PRO A 1 177 ? -9.798 -20.292 -70.097 1.00 44.28 177 PRO A N 1
ATOM 1391 C CA . PRO A 1 177 ? -8.502 -19.766 -70.503 1.00 44.28 177 PRO A CA 1
ATOM 1392 C C . PRO A 1 177 ? -8.285 -20.019 -71.998 1.00 44.28 177 PRO A C 1
ATOM 1394 O O . PRO A 1 177 ? -8.452 -21.139 -72.484 1.00 44.28 177 PRO A O 1
ATOM 1397 N N . ALA A 1 178 ? -7.929 -18.958 -72.723 1.00 42.12 178 ALA A N 1
ATOM 1398 C CA . ALA A 1 178 ? -7.565 -19.029 -74.127 1.00 42.12 178 ALA A CA 1
ATOM 1399 C C . ALA A 1 178 ? -6.416 -20.031 -74.316 1.00 42.12 178 ALA A C 1
ATOM 1401 O O . ALA A 1 178 ? -5.368 -19.920 -73.682 1.00 42.12 178 ALA A O 1
ATOM 1402 N N . THR A 1 179 ? -6.631 -21.009 -75.190 1.00 45.44 179 THR A N 1
ATOM 1403 C CA . THR A 1 179 ? -5.602 -21.908 -75.714 1.00 45.44 179 THR A CA 1
ATOM 1404 C C . THR A 1 179 ? -4.444 -21.098 -76.291 1.00 45.44 179 THR A C 1
ATOM 1406 O O . THR A 1 179 ? -4.634 -20.336 -77.240 1.00 45.44 179 THR A O 1
ATOM 1409 N N . GLU A 1 180 ? -3.252 -21.278 -75.723 1.00 44.81 180 GLU A N 1
ATOM 1410 C CA . GLU A 1 180 ? -1.996 -20.805 -76.299 1.00 44.81 180 GLU A CA 1
ATOM 1411 C C . GLU A 1 180 ? -1.775 -21.479 -77.661 1.00 44.81 180 GLU A C 1
ATOM 1413 O O . GLU A 1 180 ? -1.809 -22.704 -77.790 1.00 44.81 180 GLU A O 1
ATOM 1418 N N . VAL A 1 181 ? -1.580 -20.659 -78.692 1.00 51.06 181 VAL A N 1
ATOM 1419 C CA . VAL A 1 181 ? -1.143 -21.093 -80.023 1.00 51.06 181 VAL A CA 1
ATOM 1420 C C . VAL A 1 181 ? 0.380 -21.268 -79.973 1.00 51.06 181 VAL A C 1
ATOM 1422 O O . VAL A 1 181 ? 1.053 -20.363 -79.471 1.00 51.06 181 VAL A O 1
ATOM 1425 N N . PRO A 1 182 ? 0.958 -22.373 -80.479 1.00 44.06 182 PRO A N 1
ATOM 1426 C CA . PRO A 1 182 ? 2.404 -22.512 -80.549 1.00 44.06 182 PRO A CA 1
ATOM 1427 C C . PRO A 1 182 ? 2.929 -21.633 -81.688 1.00 44.06 182 PRO A C 1
ATOM 1429 O O . PRO A 1 182 ? 2.445 -21.714 -82.817 1.00 44.06 182 PRO A O 1
ATOM 1432 N N . VAL A 1 183 ? 3.908 -20.784 -81.388 1.00 49.44 183 VAL A N 1
ATOM 1433 C CA . VAL A 1 183 ? 4.711 -20.096 -82.404 1.00 49.44 183 VAL A CA 1
ATOM 1434 C C . VAL A 1 183 ? 6.003 -20.894 -82.560 1.00 49.44 183 VAL A C 1
ATOM 1436 O O . VAL A 1 183 ? 6.698 -21.116 -81.567 1.00 49.44 183 VAL A O 1
ATOM 1439 N N . GLU A 1 184 ? 6.241 -21.374 -83.784 1.00 42.12 184 GLU A N 1
ATOM 1440 C CA . GLU A 1 184 ? 7.507 -21.965 -84.253 1.00 42.12 184 GLU A CA 1
ATOM 1441 C C . GLU A 1 184 ? 8.691 -20.994 -84.148 1.00 42.12 184 GLU A C 1
ATOM 1443 O O . GLU A 1 184 ? 8.493 -19.776 -84.378 1.00 42.12 184 GLU A O 1
#

Organism: Schistosoma bovis (NCBI:txid6184)

Mean predicted aligned error: 20.7 Å

Sequence (184 aa):
AQETEEEKKEEVTKSKEQLEAEKRAILEQRIQPLNISGFNADQLKNKAKELHDLICRLEGDIYDLSQRFTRQSYDMQELAERARQINKGGKAKAITNAPDPLAAKFSGIPPMVVMYSQYERVKDPRSFKDRRTVFTGANYAEEYQRIAPSHVLVMTEEGFQIAGAAEGGGHSAAPAPATEVPVE

InterPro domains:
  IPR001978 Troponin [PF00992] (7-83)
  IPR027707 Troponin T [PTHR11521] (7-97)
  IPR038077 Troponin domain superfamily [G3DSA:1.20.5.350] (16-98)
  IPR038077 Troponin domain superfamily [SSF90250] (9-145)

Foldseek 3Di:
DVVVVVVVVPVPDDPPVNVVVVVVVVCPVVDDDDDPPPDDPVSVVVVVVVVVVVVVVVVVVCVVVVVVVVVVVVVVVVVVVVVVVVVVVPDPDPPDPDFDPVCCVPPPDHTDDDPDDPCNPPDDPDDPVVVVVVCDDPPNDPDPPPDPDQWDWDQDPVGTDTDHGDDDDDDDDDDDDDDDDDDD